Protein AF-V6TK36-F1 (afdb_monomer)

Structure (mmCIF, N/CA/C/O backbone):
data_AF-V6TK36-F1
#
_entry.id   AF-V6TK36-F1
#
loop_
_atom_site.group_PDB
_atom_site.id
_atom_site.type_symbol
_atom_site.label_atom_id
_atom_site.label_alt_id
_atom_site.label_comp_id
_atom_site.label_asym_id
_atom_site.label_entity_id
_atom_site.label_seq_id
_atom_site.pdbx_PDB_ins_code
_atom_site.Cartn_x
_atom_site.Cartn_y
_atom_site.Cartn_z
_atom_site.occupancy
_atom_site.B_iso_or_equiv
_atom_site.auth_seq_id
_atom_site.auth_comp_id
_atom_site.auth_asym_id
_atom_site.auth_atom_id
_atom_site.pdbx_PDB_model_num
ATOM 1 N N . VAL A 1 1 ? 42.306 11.638 -15.198 1.00 55.12 1 VAL A N 1
ATOM 2 C CA . VAL A 1 1 ? 41.486 11.024 -14.127 1.00 55.12 1 VAL A CA 1
ATOM 3 C C . VAL A 1 1 ? 41.183 9.602 -14.563 1.00 55.12 1 VAL A C 1
ATOM 5 O O . VAL A 1 1 ? 40.500 9.437 -15.563 1.00 55.12 1 VAL A O 1
ATOM 8 N N . GLY A 1 2 ? 41.806 8.601 -13.937 1.00 70.06 2 GLY A N 1
ATOM 9 C CA . GLY A 1 2 ? 41.634 7.201 -14.338 1.00 70.06 2 GLY A CA 1
ATOM 10 C C . GLY A 1 2 ? 40.220 6.721 -14.023 1.00 70.06 2 GLY A C 1
ATOM 11 O O . GLY A 1 2 ? 39.731 6.955 -12.919 1.00 70.06 2 GLY A O 1
ATOM 12 N N . ALA A 1 3 ? 39.555 6.087 -14.988 1.00 72.94 3 ALA A N 1
ATOM 13 C CA . ALA A 1 3 ? 38.292 5.408 -14.732 1.00 72.94 3 ALA A CA 1
ATOM 14 C C . ALA A 1 3 ? 38.560 4.271 -13.737 1.00 72.94 3 ALA A C 1
ATOM 16 O O . ALA A 1 3 ? 39.302 3.340 -14.049 1.00 72.94 3 ALA A O 1
ATOM 17 N N . MET A 1 4 ? 38.014 4.364 -12.522 1.00 83.44 4 MET A N 1
ATOM 18 C CA . MET A 1 4 ? 38.070 3.241 -11.590 1.00 83.44 4 MET A CA 1
ATOM 19 C C . MET A 1 4 ? 37.292 2.074 -12.197 1.00 83.44 4 MET A C 1
ATOM 21 O O . MET A 1 4 ? 36.176 2.255 -12.681 1.00 83.44 4 MET A O 1
ATOM 25 N N . ALA A 1 5 ? 37.899 0.891 -12.211 1.00 93.56 5 ALA A N 1
ATOM 26 C CA . ALA A 1 5 ? 37.241 -0.318 -12.674 1.00 93.56 5 ALA A CA 1
ATOM 27 C C . ALA A 1 5 ? 36.293 -0.840 -11.585 1.00 93.56 5 ALA A C 1
ATOM 29 O O . ALA A 1 5 ? 36.669 -0.963 -10.417 1.00 93.56 5 ALA A O 1
ATOM 30 N N . PHE A 1 6 ? 35.064 -1.178 -11.972 1.00 95.88 6 PHE A N 1
ATOM 31 C CA . PHE A 1 6 ? 34.107 -1.806 -11.067 1.00 95.88 6 PHE A CA 1
ATOM 32 C C . PHE A 1 6 ? 34.573 -3.215 -10.684 1.00 95.88 6 PHE A C 1
ATOM 34 O O . PHE A 1 6 ? 34.845 -4.033 -11.563 1.00 95.88 6 PHE A O 1
ATOM 41 N N . SER A 1 7 ? 34.590 -3.520 -9.387 1.00 96.38 7 SER A N 1
ATOM 42 C CA . SER A 1 7 ? 34.879 -4.855 -8.845 1.00 96.38 7 SER A CA 1
ATOM 43 C C . SER A 1 7 ? 33.668 -5.360 -8.045 1.00 96.38 7 SER A C 1
ATOM 45 O O . SER A 1 7 ? 33.281 -4.690 -7.085 1.00 96.38 7 SER A O 1
ATOM 47 N N . PRO A 1 8 ? 33.032 -6.486 -8.435 1.00 96.75 8 PRO A N 1
ATOM 48 C CA . PRO A 1 8 ? 31.919 -7.083 -7.693 1.00 96.75 8 PRO A CA 1
ATOM 49 C C . PRO A 1 8 ? 32.393 -7.766 -6.398 1.00 96.75 8 PRO A C 1
ATOM 51 O O . PRO A 1 8 ? 33.587 -7.980 -6.198 1.00 96.75 8 PRO A O 1
ATOM 54 N N . GLY A 1 9 ? 31.445 -8.137 -5.535 1.00 95.25 9 GLY A N 1
ATOM 55 C CA . GLY A 1 9 ? 31.689 -8.970 -4.347 1.00 95.25 9 GLY A CA 1
ATOM 56 C C . GLY A 1 9 ? 32.271 -8.251 -3.125 1.00 95.25 9 GLY A C 1
ATOM 57 O O . GLY A 1 9 ? 32.644 -8.910 -2.158 1.00 95.25 9 GLY A O 1
ATOM 58 N N . LYS A 1 10 ? 32.357 -6.916 -3.138 1.00 96.44 10 LYS A N 1
ATOM 59 C CA . LYS A 1 10 ? 32.728 -6.144 -1.943 1.00 96.44 10 LYS A CA 1
ATOM 60 C C . LYS A 1 10 ? 31.546 -6.026 -0.980 1.00 96.44 10 LYS A C 1
ATOM 62 O O . LYS A 1 10 ? 30.389 -6.148 -1.383 1.00 96.44 10 LYS A O 1
ATOM 67 N N . THR A 1 11 ? 31.837 -5.744 0.287 1.00 97.38 11 THR A N 1
ATOM 68 C CA . THR A 1 11 ? 30.800 -5.413 1.271 1.00 97.38 11 THR A CA 1
ATOM 69 C C . THR A 1 11 ? 30.143 -4.073 0.935 1.00 97.38 11 THR A C 1
ATOM 71 O O . THR A 1 11 ? 30.712 -3.240 0.222 1.00 97.38 11 THR A O 1
ATOM 74 N N . VAL A 1 12 ? 28.938 -3.850 1.470 1.00 96.56 12 VAL A N 1
ATOM 75 C CA . VAL A 1 12 ? 28.205 -2.585 1.296 1.00 96.56 12 VAL A CA 1
ATOM 76 C C . VAL A 1 12 ? 29.061 -1.398 1.753 1.00 96.56 12 VAL A C 1
ATOM 78 O O . VAL A 1 12 ? 29.195 -0.431 1.006 1.00 96.56 12 VAL A O 1
ATOM 81 N N . ASP A 1 13 ? 29.717 -1.501 2.913 1.00 97.56 13 ASP A N 1
ATOM 82 C CA . ASP A 1 13 ? 30.551 -0.430 3.473 1.00 97.56 13 ASP A CA 1
ATOM 83 C C . ASP A 1 13 ? 31.713 -0.033 2.553 1.00 97.56 13 ASP A C 1
ATOM 85 O O . ASP A 1 13 ? 31.995 1.155 2.391 1.00 97.56 13 ASP A O 1
ATOM 89 N N . CYS A 1 14 ? 32.351 -1.003 1.884 1.00 96.81 14 CYS A N 1
ATOM 90 C CA . CYS A 1 14 ? 33.409 -0.721 0.912 1.00 96.81 14 CYS A CA 1
ATOM 91 C C . CYS A 1 14 ? 32.891 0.099 -0.277 1.00 96.81 14 CYS A C 1
ATOM 93 O O . CYS A 1 14 ? 33.547 1.048 -0.700 1.00 96.81 14 CYS A O 1
ATOM 95 N N . TYR A 1 15 ? 31.705 -0.224 -0.802 1.00 97.50 15 TYR A N 1
ATOM 96 C CA . TYR A 1 15 ? 31.105 0.567 -1.877 1.00 97.50 15 TYR A CA 1
ATOM 97 C C . TYR A 1 15 ? 30.731 1.974 -1.403 1.00 97.50 15 TYR A C 1
ATOM 99 O O . TYR A 1 15 ? 30.970 2.947 -2.120 1.00 97.50 15 TYR A O 1
ATOM 107 N N . LEU A 1 16 ? 30.180 2.114 -0.195 1.00 97.06 16 LEU A N 1
ATOM 108 C CA . LEU A 1 16 ? 29.847 3.428 0.362 1.00 97.06 16 LEU A CA 1
ATOM 109 C C . LEU A 1 16 ? 31.098 4.301 0.543 1.00 97.06 16 LEU A C 1
ATOM 111 O O . LEU A 1 16 ? 31.070 5.480 0.190 1.00 97.06 16 LEU A O 1
ATOM 115 N N . ALA A 1 17 ? 32.213 3.719 0.997 1.00 97.12 17 ALA A N 1
ATOM 116 C CA . ALA A 1 17 ? 33.505 4.404 1.089 1.00 97.12 17 ALA A CA 1
ATOM 117 C C . ALA A 1 17 ? 34.049 4.841 -0.287 1.00 97.12 17 ALA A C 1
ATOM 119 O O . ALA A 1 17 ? 34.682 5.889 -0.401 1.00 97.12 17 ALA A O 1
ATOM 120 N N . GLU A 1 18 ? 33.749 4.087 -1.348 1.00 96.00 18 GLU A N 1
ATOM 121 C CA . GLU A 1 18 ? 34.058 4.435 -2.745 1.00 96.00 18 GLU A CA 1
ATOM 122 C C . GLU A 1 18 ? 33.075 5.454 -3.356 1.00 96.00 18 GLU A C 1
ATOM 124 O O . GLU A 1 18 ? 33.167 5.781 -4.539 1.00 96.00 18 GLU A O 1
ATOM 129 N N . GLY A 1 19 ? 32.136 5.983 -2.564 1.00 96.75 19 GLY A N 1
ATOM 130 C CA . GLY A 1 19 ? 31.197 7.026 -2.977 1.00 96.75 19 GLY A CA 1
ATOM 131 C C . GLY A 1 19 ? 29.904 6.510 -3.610 1.00 96.75 19 GLY A C 1
ATOM 132 O O . GLY A 1 19 ? 29.151 7.302 -4.191 1.00 96.75 19 GLY A O 1
ATOM 133 N 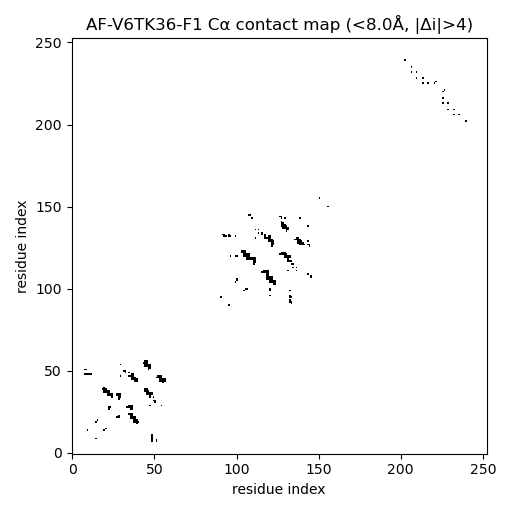N . TRP A 1 20 ? 29.627 5.205 -3.528 1.00 97.81 20 TRP A N 1
ATOM 134 C CA . TRP A 1 20 ? 28.329 4.654 -3.922 1.00 97.81 20 TRP A CA 1
ATOM 135 C C . TRP A 1 20 ? 27.243 5.112 -2.947 1.00 97.81 20 TRP A C 1
ATOM 137 O O . TRP A 1 20 ? 27.506 5.454 -1.796 1.00 97.81 20 TRP A O 1
ATOM 147 N N . ARG A 1 21 ? 25.995 5.132 -3.412 1.00 97.88 21 ARG A N 1
ATOM 148 C CA . ARG A 1 21 ? 24.827 5.503 -2.609 1.00 97.88 21 ARG A CA 1
ATOM 149 C C . ARG A 1 21 ? 23.792 4.392 -2.641 1.00 97.88 21 ARG A C 1
ATOM 151 O O . ARG A 1 21 ? 23.562 3.795 -3.691 1.00 97.88 21 ARG A O 1
ATOM 158 N N . VAL A 1 22 ? 23.135 4.162 -1.508 1.00 97.81 22 VAL A N 1
ATOM 159 C CA . VAL A 1 22 ? 21.987 3.254 -1.422 1.00 97.81 22 VAL A CA 1
ATOM 160 C C . VAL A 1 22 ? 20.772 3.917 -2.072 1.00 97.81 22 VAL A C 1
ATOM 162 O O . VAL A 1 22 ? 20.423 5.053 -1.745 1.00 97.81 22 VAL A O 1
ATOM 165 N N . LEU A 1 23 ? 20.125 3.218 -3.001 1.00 95.81 23 LEU A N 1
ATOM 166 C CA . LEU A 1 23 ? 18.829 3.609 -3.542 1.00 95.81 23 LEU A CA 1
ATOM 167 C C . LEU A 1 23 ? 17.728 3.223 -2.548 1.00 95.81 23 LEU A C 1
ATOM 169 O O . LEU A 1 23 ? 17.672 2.067 -2.126 1.00 95.81 23 LEU A O 1
ATOM 173 N N . PRO A 1 24 ? 16.822 4.151 -2.195 1.00 91.56 24 PRO A N 1
ATOM 174 C CA . PRO A 1 24 ? 15.665 3.817 -1.379 1.00 91.56 24 PRO A CA 1
ATOM 175 C C . PRO A 1 24 ? 14.834 2.703 -2.041 1.00 91.56 24 PRO A C 1
ATOM 177 O O . PRO A 1 24 ? 14.603 2.788 -3.254 1.00 91.56 24 PRO A O 1
ATOM 180 N N . PRO A 1 25 ? 14.301 1.730 -1.275 1.00 89.88 25 PRO A N 1
ATOM 181 C CA . PRO A 1 25 ? 13.440 0.668 -1.810 1.00 89.88 25 PRO A CA 1
ATOM 182 C C . PRO A 1 25 ? 12.218 1.187 -2.580 1.00 89.88 25 PRO A C 1
ATOM 184 O O . PRO A 1 25 ? 11.719 0.534 -3.489 1.00 89.88 25 PRO A O 1
ATOM 187 N N . THR A 1 26 ? 11.758 2.400 -2.261 1.00 88.44 26 THR A N 1
ATOM 188 C CA . THR A 1 26 ? 10.666 3.079 -2.971 1.00 88.44 26 THR A CA 1
ATOM 189 C C . THR A 1 26 ? 11.009 3.455 -4.413 1.00 88.44 26 THR A C 1
ATOM 191 O O . THR A 1 26 ? 10.099 3.652 -5.214 1.00 88.44 26 THR A O 1
ATOM 194 N N . ARG A 1 27 ? 12.299 3.581 -4.757 1.00 88.94 27 ARG A N 1
ATOM 195 C CA . ARG A 1 27 ? 12.755 3.896 -6.119 1.00 88.94 27 ARG A CA 1
ATOM 196 C C . ARG A 1 27 ? 13.080 2.636 -6.908 1.00 88.94 27 ARG A C 1
ATOM 198 O O . ARG A 1 27 ? 12.700 2.548 -8.071 1.00 88.94 27 ARG A O 1
ATOM 205 N N . ALA A 1 28 ? 13.808 1.701 -6.301 1.00 93.12 28 ALA A N 1
ATOM 206 C CA . ALA A 1 28 ? 14.181 0.443 -6.933 1.00 93.12 28 ALA A CA 1
ATOM 207 C C . ALA A 1 28 ? 14.617 -0.595 -5.889 1.00 93.12 28 ALA A C 1
ATOM 209 O O . ALA A 1 28 ? 15.266 -0.257 -4.899 1.00 93.12 28 ALA A O 1
ATOM 210 N N . VAL A 1 29 ? 14.322 -1.864 -6.168 1.00 96.38 29 VAL A N 1
ATOM 211 C CA . VAL A 1 29 ? 14.788 -3.031 -5.407 1.00 96.38 29 VAL A CA 1
ATOM 212 C C . VAL A 1 29 ? 15.301 -4.103 -6.360 1.00 96.38 29 VAL A C 1
ATOM 214 O O . VAL A 1 29 ? 14.923 -4.139 -7.536 1.00 96.38 29 VAL A O 1
ATOM 217 N N . CYS A 1 30 ? 16.166 -4.983 -5.863 1.00 96.31 30 CYS A N 1
ATOM 218 C CA . CYS A 1 30 ? 16.594 -6.161 -6.603 1.00 96.31 30 CYS A CA 1
ATOM 219 C C . CYS A 1 30 ? 15.388 -7.058 -6.910 1.00 96.31 30 CYS A C 1
ATOM 221 O O . CYS A 1 30 ? 14.642 -7.424 -6.005 1.00 96.31 30 CYS A O 1
ATOM 223 N N . LYS A 1 31 ? 15.208 -7.450 -8.176 1.00 94.62 31 LYS A N 1
ATOM 224 C CA . LYS A 1 31 ? 14.101 -8.334 -8.583 1.00 94.62 31 LYS A CA 1
ATOM 225 C C . LYS A 1 31 ? 14.228 -9.749 -8.014 1.00 94.62 31 LYS A C 1
ATOM 227 O O . LYS A 1 31 ? 13.223 -10.440 -7.904 1.00 94.62 31 LYS A O 1
ATOM 232 N N . THR A 1 32 ? 15.447 -10.158 -7.671 1.00 95.81 32 THR A N 1
ATOM 233 C CA . THR A 1 32 ? 15.763 -11.513 -7.215 1.00 95.81 32 THR A CA 1
ATOM 234 C C . THR A 1 32 ? 15.590 -11.655 -5.703 1.00 95.81 32 THR A C 1
ATOM 236 O O . THR A 1 32 ? 14.906 -12.570 -5.259 1.00 95.81 32 THR A O 1
ATOM 239 N N . CYS A 1 33 ? 16.168 -10.748 -4.904 1.00 96.00 33 CYS A N 1
ATOM 240 C CA . CYS A 1 33 ? 16.139 -10.839 -3.436 1.00 96.00 33 CYS A CA 1
ATOM 241 C C . CYS A 1 33 ? 15.310 -9.755 -2.728 1.00 96.00 33 CYS A C 1
ATOM 243 O O . CYS A 1 33 ? 15.111 -9.839 -1.522 1.00 96.00 33 CYS A O 1
ATOM 245 N N . GLY A 1 34 ? 14.844 -8.719 -3.433 1.00 94.44 34 GLY A N 1
ATOM 246 C CA . GLY A 1 34 ? 14.109 -7.599 -2.831 1.00 94.44 34 GLY A CA 1
ATOM 247 C C . GLY A 1 34 ? 14.969 -6.575 -2.074 1.00 94.44 34 GLY A C 1
ATOM 248 O O . GLY A 1 34 ? 14.434 -5.560 -1.631 1.00 94.44 34 GLY A O 1
ATOM 249 N N . THR A 1 35 ? 16.284 -6.781 -1.948 1.00 96.12 35 THR A N 1
ATOM 250 C CA . THR A 1 35 ? 17.177 -5.841 -1.250 1.00 96.12 35 THR A CA 1
ATOM 251 C C . THR A 1 35 ? 17.352 -4.527 -2.018 1.00 96.12 35 THR A C 1
ATOM 253 O O . THR A 1 35 ? 17.238 -4.469 -3.249 1.00 96.12 35 THR A O 1
ATOM 256 N N . ALA 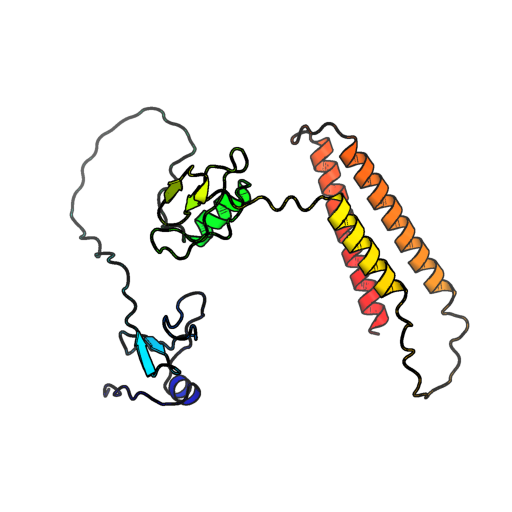A 1 36 ? 17.659 -3.456 -1.283 1.00 95.88 36 ALA A N 1
ATOM 257 C CA . ALA A 1 36 ? 18.037 -2.163 -1.837 1.00 95.88 36 ALA A CA 1
ATOM 258 C C . ALA A 1 36 ? 19.253 -2.273 -2.777 1.00 95.88 36 ALA A C 1
ATOM 260 O O . ALA A 1 36 ? 20.188 -3.040 -2.544 1.00 95.88 36 ALA A O 1
ATOM 261 N N . LEU A 1 37 ? 19.236 -1.477 -3.845 1.00 97.69 37 LEU A N 1
ATOM 262 C CA . LEU A 1 37 ? 20.311 -1.431 -4.836 1.00 97.69 37 LEU A CA 1
ATOM 263 C C . LEU A 1 37 ? 21.308 -0.315 -4.509 1.00 97.69 37 LEU A C 1
ATOM 265 O O . LEU A 1 37 ? 20.952 0.699 -3.912 1.00 97.69 37 LEU A O 1
ATOM 269 N N . LEU A 1 38 ? 22.554 -0.468 -4.946 1.00 97.94 38 LEU A N 1
ATOM 270 C CA . LEU A 1 38 ? 23.565 0.585 -4.904 1.00 97.94 38 LEU A CA 1
ATOM 271 C C . LEU A 1 38 ? 23.667 1.282 -6.264 1.00 97.94 38 LEU A C 1
ATOM 273 O O . LEU A 1 38 ? 23.596 0.637 -7.309 1.00 97.94 38 LEU A O 1
ATOM 277 N N . TRP A 1 39 ? 23.872 2.595 -6.259 1.00 97.25 39 TRP A N 1
ATOM 278 C CA . TRP A 1 39 ? 24.104 3.403 -7.456 1.00 97.25 39 TRP A CA 1
ATOM 279 C C . TRP A 1 39 ? 25.333 4.291 -7.290 1.00 97.25 39 TRP A C 1
ATOM 281 O O . TRP A 1 39 ? 25.628 4.775 -6.197 1.00 97.25 39 TRP A O 1
ATOM 291 N N . HIS A 1 40 ? 26.030 4.546 -8.394 1.00 97.19 40 HIS A N 1
ATOM 292 C CA . HIS A 1 40 ? 27.173 5.442 -8.423 1.00 97.19 40 HIS A CA 1
ATOM 293 C C . HIS A 1 40 ? 27.219 6.221 -9.736 1.00 97.19 40 HIS A C 1
ATOM 295 O O . HIS A 1 40 ? 27.034 5.662 -10.812 1.00 97.19 40 HIS A O 1
ATOM 301 N N . LYS A 1 41 ? 27.523 7.519 -9.646 1.00 95.38 41 LYS A N 1
ATOM 302 C CA . LYS A 1 41 ? 27.475 8.472 -10.771 1.00 95.38 41 LYS A CA 1
ATOM 303 C C . LYS A 1 41 ? 28.362 8.109 -11.966 1.00 95.38 41 LYS A C 1
ATOM 305 O O . LYS A 1 41 ? 28.071 8.518 -13.081 1.00 95.38 41 LYS A O 1
ATOM 310 N N . SER A 1 42 ? 29.449 7.375 -11.735 1.00 94.94 42 SER A N 1
ATOM 311 C CA . SER A 1 42 ? 30.385 6.978 -12.797 1.00 94.94 42 SER A CA 1
ATOM 312 C C . SER A 1 42 ? 29.972 5.706 -13.540 1.00 94.94 42 SER A C 1
ATOM 314 O O . SER A 1 42 ? 30.679 5.310 -14.463 1.00 94.94 42 SER A O 1
ATOM 316 N N . TYR A 1 43 ? 28.880 5.045 -13.139 1.00 94.88 43 TYR A N 1
ATOM 317 C CA . TYR A 1 43 ? 28.432 3.795 -13.748 1.00 94.88 43 TYR A CA 1
ATOM 318 C C . TYR A 1 43 ? 26.984 3.911 -14.244 1.00 94.88 43 TYR A C 1
ATOM 320 O O . TYR A 1 43 ? 26.130 4.423 -13.522 1.00 94.88 43 TYR A O 1
ATOM 328 N N . PRO A 1 44 ? 26.670 3.396 -15.446 1.00 94.44 44 PRO A N 1
ATOM 329 C CA . PRO A 1 44 ? 25.324 3.448 -16.023 1.00 94.44 44 PRO A CA 1
ATOM 330 C C . PRO A 1 44 ? 24.407 2.327 -15.499 1.00 94.44 44 PRO A C 1
ATOM 332 O O . PRO A 1 44 ? 23.440 1.948 -16.153 1.00 94.44 44 PRO A O 1
ATOM 335 N N . PHE A 1 45 ? 24.731 1.732 -14.351 1.00 96.06 45 PHE A N 1
ATOM 336 C CA . PHE A 1 45 ? 23.987 0.619 -13.773 1.00 96.06 45 PHE A CA 1
ATOM 337 C C . PHE A 1 45 ? 23.863 0.773 -12.261 1.00 96.06 45 PHE A C 1
ATOM 339 O O . PHE A 1 45 ? 24.605 1.513 -11.613 1.00 96.06 45 PHE A O 1
ATOM 346 N N . THR A 1 46 ? 22.917 0.028 -11.707 1.00 97.06 46 THR A N 1
ATOM 347 C CA . THR A 1 46 ? 22.774 -0.186 -10.268 1.00 97.06 46 THR A CA 1
ATOM 348 C C . THR A 1 46 ? 23.241 -1.594 -9.918 1.00 97.06 46 THR A C 1
ATOM 350 O O . THR A 1 46 ? 23.317 -2.453 -10.794 1.00 97.06 46 THR A O 1
ATOM 353 N N . TYR A 1 47 ? 23.618 -1.846 -8.671 1.00 98.19 47 TYR A N 1
ATOM 354 C CA . TYR A 1 47 ? 24.222 -3.115 -8.270 1.00 98.19 47 TYR A CA 1
ATOM 355 C C . TYR A 1 47 ? 23.560 -3.671 -7.014 1.00 98.19 47 TYR A C 1
ATOM 357 O O . TYR A 1 47 ? 23.391 -2.952 -6.028 1.00 98.19 47 TYR A O 1
ATOM 365 N N . CYS A 1 48 ? 23.184 -4.948 -7.050 1.00 97.94 48 CYS A N 1
ATOM 366 C CA . CYS A 1 48 ? 22.724 -5.679 -5.878 1.00 97.94 48 CYS A CA 1
ATOM 367 C C . CYS A 1 48 ? 23.911 -6.397 -5.235 1.00 97.94 48 CYS A C 1
ATOM 369 O O . CYS A 1 48 ? 24.547 -7.230 -5.881 1.00 97.94 48 CYS A O 1
ATOM 371 N N . VAL A 1 49 ? 24.194 -6.094 -3.966 1.00 97.25 49 VAL A N 1
ATOM 372 C CA . VAL A 1 49 ? 25.315 -6.715 -3.245 1.00 97.25 49 VAL A CA 1
ATOM 373 C C . VAL A 1 49 ? 25.038 -8.190 -2.949 1.00 97.25 49 VAL A C 1
ATOM 375 O O . VAL A 1 49 ? 25.918 -9.010 -3.188 1.00 97.25 49 VAL A O 1
ATOM 378 N N . ASP A 1 50 ? 23.813 -8.538 -2.542 1.00 96.19 50 ASP A N 1
ATOM 379 C CA . ASP A 1 50 ? 23.456 -9.916 -2.164 1.00 96.19 50 ASP A CA 1
ATOM 380 C C . ASP A 1 50 ? 23.442 -10.878 -3.358 1.00 96.19 50 ASP A C 1
ATOM 382 O O . ASP A 1 50 ? 23.917 -12.006 -3.262 1.00 96.19 50 ASP A O 1
ATOM 386 N N . CYS A 1 51 ? 22.915 -10.436 -4.504 1.00 97.00 51 CYS A N 1
ATOM 387 C CA . CYS A 1 51 ? 22.861 -11.251 -5.723 1.00 97.00 51 CYS A CA 1
ATOM 388 C C . CYS A 1 51 ? 24.116 -11.124 -6.594 1.00 97.00 51 CYS A C 1
ATOM 390 O O . CYS A 1 51 ? 24.224 -11.804 -7.610 1.00 97.00 51 CYS A O 1
ATOM 392 N N . ALA A 1 52 ? 25.034 -10.223 -6.235 1.00 96.94 52 ALA A N 1
ATOM 393 C CA . ALA A 1 52 ? 26.185 -9.836 -7.045 1.00 96.94 52 ALA A CA 1
ATOM 394 C C . ALA A 1 52 ? 25.836 -9.475 -8.507 1.00 96.94 52 ALA A C 1
ATOM 396 O O . ALA A 1 52 ? 26.623 -9.697 -9.431 1.00 96.94 52 ALA A O 1
ATOM 397 N N . GLU A 1 53 ? 24.653 -8.894 -8.724 1.00 97.06 53 GLU A N 1
ATOM 398 C CA . GLU A 1 53 ? 24.082 -8.677 -10.053 1.00 97.06 53 GLU A CA 1
ATOM 399 C C . GLU A 1 53 ? 24.030 -7.186 -10.413 1.00 97.06 53 GLU A C 1
ATOM 401 O O . GLU A 1 53 ? 23.640 -6.332 -9.609 1.00 97.06 53 GLU A O 1
ATOM 406 N N . LYS A 1 54 ? 24.421 -6.867 -11.654 1.00 97.12 54 LYS A N 1
ATOM 407 C CA . LYS A 1 54 ? 24.278 -5.526 -12.231 1.00 97.12 54 LYS A CA 1
ATOM 408 C C . LYS A 1 54 ? 22.880 -5.383 -12.818 1.00 97.12 54 LYS A C 1
ATOM 410 O O . LYS A 1 54 ? 22.514 -6.098 -13.744 1.00 97.12 54 LYS A O 1
ATOM 415 N N . VAL A 1 55 ? 22.134 -4.411 -12.321 1.00 95.38 55 VAL A N 1
ATOM 416 C CA . VAL A 1 55 ? 20.783 -4.092 -12.766 1.00 95.38 55 VAL A CA 1
ATOM 417 C C . VAL A 1 55 ? 20.832 -2.800 -13.574 1.00 95.38 55 VAL A C 1
ATOM 419 O O . VAL A 1 55 ? 21.048 -1.709 -13.034 1.00 95.38 55 VAL A O 1
ATOM 422 N N . THR A 1 56 ? 20.626 -2.913 -14.882 1.00 93.56 56 THR A N 1
ATOM 423 C CA . THR A 1 56 ? 20.435 -1.749 -15.751 1.00 93.56 56 THR A CA 1
ATOM 424 C C . THR A 1 56 ? 18.998 -1.270 -15.587 1.00 93.56 56 THR A C 1
ATOM 426 O O . THR A 1 56 ? 18.053 -1.977 -15.945 1.00 93.56 56 THR A O 1
ATOM 429 N N . LEU A 1 57 ? 18.819 -0.075 -15.021 1.00 82.56 57 LEU A N 1
ATOM 430 C CA . LEU A 1 57 ? 17.521 0.590 -15.033 1.00 82.56 57 LEU A CA 1
ATOM 431 C C . LEU A 1 57 ? 17.198 0.899 -16.495 1.00 82.56 57 LEU A C 1
ATOM 433 O O . LEU A 1 57 ? 17.862 1.724 -17.117 1.00 82.56 57 LEU A O 1
ATOM 437 N N . CYS A 1 58 ? 16.211 0.206 -17.061 1.00 70.88 58 CYS A N 1
ATOM 438 C CA . CYS A 1 58 ? 15.618 0.627 -18.322 1.00 70.88 58 CYS A CA 1
ATOM 439 C C . CYS A 1 58 ? 14.866 1.926 -18.033 1.00 70.88 58 CYS A C 1
ATOM 441 O O . CYS A 1 58 ? 13.706 1.894 -17.623 1.00 70.88 58 CYS A O 1
ATOM 443 N N . GLU A 1 59 ? 15.552 3.060 -18.159 1.00 62.09 59 GLU A N 1
ATOM 444 C CA . GLU A 1 59 ? 14.890 4.354 -18.215 1.00 62.09 59 GLU A CA 1
ATOM 445 C C . GLU A 1 59 ? 13.940 4.297 -19.409 1.00 62.09 59 GLU A C 1
ATOM 447 O O . GLU A 1 59 ? 14.363 4.157 -20.557 1.00 62.09 59 GLU A O 1
ATOM 452 N N . GLY A 1 60 ? 12.641 4.264 -19.107 1.00 51.78 60 GLY A N 1
ATOM 453 C CA . GLY A 1 60 ? 11.591 4.182 -20.106 1.00 51.78 60 GLY A CA 1
ATOM 454 C C . GLY A 1 60 ? 11.810 5.259 -21.158 1.00 51.78 60 GLY A C 1
ATOM 455 O O . GLY A 1 60 ? 11.899 6.441 -20.833 1.00 51.78 60 GLY A O 1
ATOM 456 N N . THR A 1 61 ? 11.925 4.801 -22.398 1.00 39.91 61 THR A N 1
ATOM 457 C CA . THR A 1 61 ? 12.051 5.524 -23.660 1.00 39.91 61 THR A CA 1
ATOM 458 C C . THR A 1 61 ? 11.304 6.859 -23.630 1.00 39.91 61 THR A C 1
ATOM 460 O O . THR A 1 61 ? 10.140 6.949 -24.004 1.00 39.91 61 THR A O 1
ATOM 463 N N . THR A 1 62 ? 11.975 7.914 -23.178 1.00 40.25 62 THR A N 1
ATOM 464 C CA . THR A 1 62 ? 11.537 9.291 -23.390 1.00 40.25 62 THR A CA 1
ATOM 465 C C . THR A 1 62 ? 12.579 9.883 -24.315 1.00 40.25 62 THR A C 1
ATOM 467 O O . THR A 1 62 ? 13.636 10.338 -23.884 1.00 40.25 62 THR A O 1
ATOM 470 N N . SER A 1 63 ? 12.335 9.744 -25.616 1.00 33.44 63 SER A N 1
ATOM 471 C CA . SER A 1 63 ? 13.124 10.413 -26.645 1.00 33.44 63 SER A CA 1
ATOM 472 C C . SER A 1 63 ? 13.196 11.914 -26.333 1.00 33.44 63 SER A C 1
ATOM 474 O O . SER A 1 63 ? 12.163 12.491 -25.975 1.00 33.44 63 SER A O 1
ATOM 476 N N . PRO A 1 64 ? 14.369 12.558 -26.459 1.00 39.53 64 PRO A N 1
ATOM 477 C CA . PRO A 1 64 ? 14.470 14.002 -26.299 1.00 39.53 64 PRO A CA 1
ATOM 478 C C . PRO A 1 64 ? 13.571 14.698 -27.337 1.00 39.53 64 PRO A C 1
ATOM 480 O O . PRO A 1 64 ? 13.487 14.218 -28.473 1.00 39.53 64 PRO A O 1
ATOM 483 N N . PRO A 1 65 ? 12.875 15.789 -26.971 1.00 40.06 65 PRO A N 1
ATOM 484 C CA . PRO A 1 65 ? 12.079 16.544 -27.923 1.00 40.06 65 PRO A CA 1
ATOM 485 C C . PRO A 1 65 ? 13.021 17.142 -28.968 1.00 40.06 65 PRO A C 1
ATOM 487 O O . PRO A 1 65 ? 13.989 17.826 -28.642 1.00 40.06 65 PRO A O 1
ATOM 490 N N . VAL A 1 66 ? 12.757 16.816 -30.228 1.00 44.75 66 VAL A N 1
ATOM 491 C CA . VAL A 1 66 ? 13.366 17.478 -31.375 1.00 44.75 66 VAL A CA 1
ATOM 492 C C . VAL A 1 66 ? 12.711 18.854 -31.454 1.00 44.75 66 VAL A C 1
ATOM 494 O O . VAL A 1 66 ? 11.509 18.941 -31.702 1.00 44.75 66 VAL A O 1
ATOM 497 N N . ASP A 1 67 ? 13.478 19.907 -31.181 1.00 39.97 67 ASP A N 1
ATOM 498 C CA . ASP A 1 67 ? 13.056 21.288 -31.404 1.00 39.97 67 ASP A CA 1
ATOM 499 C C . ASP A 1 67 ? 12.918 21.515 -32.919 1.00 39.97 67 ASP A C 1
ATOM 501 O O . ASP A 1 67 ? 13.906 21.763 -33.612 1.00 39.97 67 ASP A O 1
ATOM 505 N N . ASP A 1 68 ? 11.692 21.388 -33.435 1.00 37.72 68 ASP A N 1
ATOM 506 C CA . ASP A 1 68 ? 11.318 21.796 -34.790 1.00 37.72 68 ASP A CA 1
ATOM 507 C C . ASP A 1 68 ? 10.396 23.027 -34.751 1.00 37.72 68 ASP A C 1
ATOM 509 O O . ASP A 1 68 ? 9.644 23.272 -33.807 1.00 37.72 68 ASP A O 1
ATOM 513 N N . ALA A 1 69 ? 10.563 23.845 -35.778 1.00 48.25 69 ALA A N 1
ATOM 514 C CA . ALA A 1 69 ? 10.377 25.281 -35.841 1.00 48.25 69 ALA A CA 1
ATOM 515 C C . ALA A 1 69 ? 8.925 25.794 -35.867 1.00 48.25 69 ALA A C 1
ATOM 517 O O . ALA A 1 69 ? 7.984 25.111 -36.253 1.00 48.25 69 ALA A O 1
ATOM 518 N N . GLY A 1 70 ? 8.807 27.114 -35.679 1.00 39.28 70 GLY A N 1
ATOM 519 C CA . GLY A 1 70 ? 8.043 27.917 -36.638 1.00 39.28 70 GLY A CA 1
ATOM 520 C C . GLY A 1 70 ? 6.650 28.370 -36.205 1.00 39.28 70 GLY A C 1
ATOM 521 O O . GLY A 1 70 ? 5.729 27.594 -35.991 1.00 39.28 70 GLY A O 1
ATOM 522 N N . ALA A 1 71 ? 6.496 29.690 -36.154 1.00 46.12 71 ALA A N 1
ATOM 523 C CA . ALA A 1 71 ? 5.243 30.413 -36.002 1.00 46.12 71 ALA A CA 1
ATOM 524 C C . ALA A 1 71 ? 4.185 30.040 -37.062 1.00 46.12 71 ALA A C 1
ATOM 526 O O . ALA A 1 71 ? 4.528 29.864 -38.229 1.00 46.12 71 ALA A O 1
ATOM 527 N N . THR A 1 72 ? 2.892 30.087 -36.711 1.00 40.41 72 THR A N 1
ATOM 528 C CA . THR A 1 72 ? 1.904 31.065 -37.238 1.00 40.41 72 THR A CA 1
ATOM 529 C C . THR A 1 72 ? 0.482 30.744 -36.747 1.00 40.41 72 THR A C 1
ATOM 531 O O . THR A 1 72 ? 0.063 29.600 -36.630 1.00 40.41 72 THR A O 1
ATOM 534 N N . GLN A 1 73 ? -0.227 31.823 -36.423 1.00 51.50 73 GLN A N 1
ATOM 535 C CA . GLN A 1 73 ? -1.532 31.972 -35.777 1.00 51.50 73 GLN A CA 1
ATOM 536 C C . GLN A 1 73 ? -2.732 31.439 -36.584 1.00 51.50 73 GLN A C 1
ATOM 538 O O . GLN A 1 73 ? -2.731 31.533 -37.809 1.00 51.50 73 GLN A O 1
ATOM 543 N N . ARG A 1 74 ? -3.811 31.059 -35.875 1.00 39.94 74 ARG A N 1
ATOM 544 C CA . ARG A 1 74 ? -5.204 31.577 -36.002 1.00 39.94 74 ARG A CA 1
ATOM 545 C C . ARG A 1 74 ? -6.151 30.729 -35.124 1.00 39.94 74 ARG A C 1
ATOM 547 O O . ARG A 1 74 ? -6.137 29.516 -35.239 1.00 39.94 74 ARG A O 1
ATOM 554 N N . THR A 1 75 ? -6.812 31.252 -34.085 1.00 39.91 75 THR A N 1
ATOM 555 C CA . THR A 1 75 ? -8.023 32.111 -34.043 1.00 39.91 75 THR A CA 1
ATOM 556 C C . THR A 1 75 ? -9.286 31.307 -33.677 1.00 39.91 75 THR A C 1
ATOM 558 O O . THR A 1 75 ? -9.739 30.490 -34.464 1.00 39.91 75 THR A O 1
ATOM 561 N N . SER A 1 76 ? -9.855 31.662 -32.513 1.00 44.47 76 SER A N 1
ATOM 562 C CA . SER A 1 76 ? -11.289 31.671 -32.130 1.00 44.47 76 SER A CA 1
ATOM 563 C C . SER A 1 76 ? -12.023 30.334 -31.919 1.00 44.47 76 SER A C 1
ATOM 565 O O . SER A 1 76 ? -12.221 29.567 -32.846 1.00 44.47 76 SER A O 1
ATOM 567 N N . LEU A 1 77 ? -12.362 29.990 -30.667 1.00 48.22 77 LEU A N 1
ATOM 568 C CA . LEU A 1 77 ? -13.593 30.332 -29.907 1.00 48.22 77 LEU A CA 1
ATOM 569 C C . LEU A 1 77 ? -14.675 29.246 -30.048 1.00 48.22 77 LEU A C 1
ATOM 571 O O . LEU A 1 77 ? -15.338 29.183 -31.075 1.00 48.22 77 LEU A O 1
ATOM 575 N N . LEU A 1 78 ? -14.898 28.471 -28.979 1.00 40.03 78 LEU A N 1
ATOM 576 C CA . LEU A 1 78 ? -16.162 28.399 -28.224 1.00 40.03 78 LEU A CA 1
ATOM 577 C C . LEU A 1 78 ? -16.152 27.197 -27.258 1.00 40.03 78 LEU A C 1
ATOM 579 O O . LEU A 1 78 ? -16.028 26.056 -27.674 1.00 40.03 78 LEU A O 1
ATOM 583 N N . HIS A 1 79 ? -16.331 27.513 -25.974 1.00 48.91 79 HIS A N 1
ATOM 584 C CA . HIS A 1 79 ? -17.196 26.797 -25.031 1.00 48.91 79 HIS A CA 1
ATOM 585 C C . HIS A 1 79 ? -16.979 25.280 -24.830 1.00 48.91 79 HIS A C 1
ATOM 587 O O . HIS A 1 79 ? -17.662 24.475 -25.447 1.00 48.91 79 HIS A O 1
ATOM 593 N N . GLU A 1 80 ? -16.154 24.895 -23.847 1.00 38.22 80 GLU A N 1
ATOM 594 C CA . GLU A 1 80 ? -16.303 23.612 -23.141 1.00 38.22 80 GLU A CA 1
ATOM 595 C C . GLU A 1 80 ? -15.697 23.688 -21.726 1.00 38.22 80 GLU A C 1
ATOM 597 O O . GLU A 1 80 ? -14.652 24.296 -21.504 1.00 38.22 80 GLU A O 1
ATOM 602 N N . SER A 1 81 ? -16.437 23.118 -20.778 1.00 35.94 81 SER A N 1
ATOM 603 C CA . SER A 1 81 ? -16.302 23.094 -19.315 1.00 35.94 81 SER A CA 1
ATOM 604 C C . SER A 1 81 ? -14.905 23.262 -18.685 1.00 35.94 81 SER A C 1
ATOM 606 O O . SER A 1 81 ? -13.971 22.506 -18.963 1.00 35.94 81 SER A O 1
ATOM 608 N N . CYS A 1 82 ? -14.832 24.155 -17.690 1.00 45.78 82 CYS A N 1
ATOM 609 C CA . CYS A 1 82 ? -13.814 24.164 -16.634 1.00 45.78 82 CYS A CA 1
ATOM 610 C C . CYS A 1 82 ? -13.983 22.945 -15.713 1.00 45.78 82 CYS A C 1
ATOM 612 O O . CYS A 1 82 ? -14.666 23.046 -14.706 1.00 45.78 82 CYS A O 1
ATOM 614 N N . ASP A 1 83 ? -13.417 21.807 -16.102 1.00 44.84 83 ASP A N 1
ATOM 615 C CA . ASP A 1 83 ? -12.894 20.731 -15.240 1.00 44.84 83 ASP A CA 1
ATOM 616 C C . ASP A 1 83 ? -12.713 19.509 -16.138 1.00 44.84 83 ASP A C 1
ATOM 618 O O . ASP A 1 83 ? -13.714 18.905 -16.507 1.00 44.84 83 ASP A O 1
ATOM 622 N N . SER A 1 84 ? -11.476 19.185 -16.550 1.00 45.16 84 SER A N 1
ATOM 623 C CA . SER A 1 84 ? -11.049 17.840 -17.031 1.00 45.16 84 SER A CA 1
ATOM 624 C C . SER A 1 84 ? -9.706 17.810 -17.782 1.00 45.16 84 SER A C 1
ATOM 626 O O . SER A 1 84 ? -9.297 16.748 -18.244 1.00 45.16 84 SER A O 1
ATOM 628 N N . LYS A 1 85 ? -8.964 18.917 -17.913 1.00 42.91 85 LYS A N 1
ATOM 629 C CA . LYS A 1 85 ? -7.632 18.899 -18.555 1.00 42.91 85 LYS A CA 1
ATOM 630 C C . LYS A 1 85 ? -6.490 19.162 -17.575 1.00 42.91 85 LYS A C 1
ATOM 632 O O . LYS A 1 85 ? -5.575 19.918 -17.877 1.00 42.91 85 LYS A O 1
ATOM 637 N N . GLU A 1 86 ? -6.480 18.467 -16.438 1.00 42.81 86 GLU A N 1
ATOM 638 C CA . GLU A 1 86 ? -5.220 18.174 -15.740 1.00 42.81 86 GLU A CA 1
ATOM 639 C C . GLU A 1 86 ? -4.543 17.004 -16.470 1.00 42.81 86 GLU A C 1
ATOM 641 O O . GLU A 1 86 ? -4.538 15.845 -16.055 1.00 42.81 86 GLU A O 1
ATOM 646 N N . ALA A 1 87 ? -4.089 17.315 -17.683 1.00 44.41 87 ALA A N 1
ATOM 647 C CA . ALA A 1 87 ? -3.497 16.373 -18.604 1.00 44.41 87 ALA A CA 1
ATOM 648 C C . ALA A 1 87 ? -2.091 15.986 -18.125 1.00 44.41 87 ALA A C 1
ATOM 650 O O . ALA A 1 87 ? -1.141 16.760 -18.197 1.00 44.41 87 ALA A O 1
ATOM 651 N N . GLN A 1 88 ? -1.986 14.732 -17.692 1.00 46.94 88 GLN A N 1
ATOM 652 C CA . GLN A 1 88 ? -0.874 13.842 -18.025 1.00 46.94 88 GLN A CA 1
ATOM 653 C C . GLN A 1 88 ? 0.523 14.248 -17.533 1.00 46.94 88 GLN A C 1
ATOM 655 O O . GLN A 1 88 ? 1.523 13.983 -18.198 1.00 46.94 88 GLN A O 1
ATOM 660 N N . ARG A 1 89 ? 0.654 14.730 -16.293 1.00 45.56 89 ARG A N 1
ATOM 661 C CA . ARG A 1 89 ? 1.811 14.236 -15.529 1.00 45.56 89 ARG A CA 1
ATOM 662 C C . ARG A 1 89 ? 1.547 12.760 -15.305 1.00 45.56 89 ARG A C 1
ATOM 664 O O . ARG A 1 89 ? 0.488 12.439 -14.778 1.00 45.56 89 ARG A O 1
ATOM 671 N N . ALA A 1 90 ? 2.450 11.895 -15.767 1.00 49.94 90 ALA A N 1
ATOM 672 C CA . ALA A 1 90 ? 2.391 10.454 -15.554 1.00 49.94 90 ALA A CA 1
ATOM 673 C C . ALA A 1 90 ? 2.269 10.190 -14.049 1.00 49.94 90 ALA A C 1
ATOM 675 O O . ALA A 1 90 ? 3.263 10.121 -13.324 1.00 49.94 90 ALA A O 1
ATOM 676 N N . SER A 1 91 ? 1.033 10.160 -13.560 1.00 73.19 91 SER A N 1
ATOM 677 C CA . SER A 1 91 ? 0.733 9.945 -12.165 1.00 73.19 91 SER A CA 1
ATOM 678 C C . SER A 1 91 ? 1.200 8.535 -11.889 1.00 73.19 91 SER A C 1
ATOM 680 O O . SER A 1 91 ? 0.817 7.581 -12.572 1.00 73.19 91 SER A O 1
ATOM 682 N N . SER A 1 92 ? 2.131 8.420 -10.943 1.00 90.81 92 SER A N 1
ATOM 683 C CA . SER A 1 92 ? 2.633 7.117 -10.545 1.00 90.81 92 SER A CA 1
ATOM 684 C C . SER A 1 92 ? 1.430 6.223 -10.228 1.00 90.81 92 SER A C 1
ATOM 686 O O . SER A 1 92 ? 0.421 6.712 -9.704 1.00 90.81 92 SER A O 1
ATOM 688 N N . PRO A 1 93 ? 1.487 4.919 -10.530 1.00 92.25 93 PRO A N 1
ATOM 689 C CA . PRO A 1 93 ? 0.359 4.035 -10.270 1.00 92.25 93 PRO A CA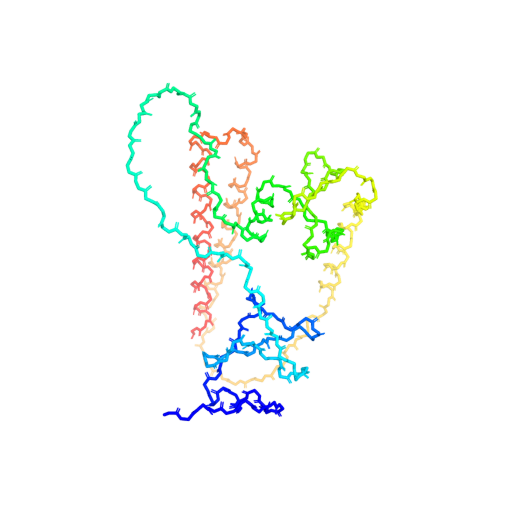 1
ATOM 690 C C . PRO A 1 93 ? -0.156 4.097 -8.827 1.00 92.25 93 PRO A C 1
ATOM 692 O O . PRO A 1 93 ? -1.348 3.929 -8.590 1.00 92.25 93 PRO A O 1
ATOM 695 N N . SER A 1 94 ? 0.724 4.414 -7.873 1.00 92.50 94 SER A N 1
ATOM 696 C CA . SER A 1 94 ? 0.383 4.665 -6.472 1.00 92.50 94 SER A CA 1
ATOM 697 C C . SER A 1 94 ? -0.503 5.900 -6.274 1.00 92.50 94 SER A C 1
ATOM 699 O O . SER A 1 94 ? -1.422 5.855 -5.464 1.00 92.50 94 SER A O 1
ATOM 701 N N . ALA A 1 95 ? -0.269 6.990 -7.012 1.00 93.81 95 ALA A N 1
ATOM 702 C CA . ALA A 1 95 ? -1.110 8.186 -6.962 1.00 93.81 95 ALA A CA 1
ATOM 703 C C . ALA A 1 95 ? -2.501 7.916 -7.555 1.00 93.81 95 ALA A C 1
ATOM 705 O O . ALA A 1 95 ? -3.511 8.307 -6.969 1.00 93.81 95 ALA A O 1
ATOM 706 N N . LEU A 1 96 ? -2.562 7.183 -8.673 1.00 94.25 96 LEU A N 1
ATOM 707 C CA . LEU A 1 96 ? -3.831 6.746 -9.259 1.00 94.25 96 LEU A CA 1
ATOM 708 C C . LEU A 1 96 ? -4.589 5.817 -8.307 1.00 94.25 96 LEU A C 1
ATOM 710 O O . LEU A 1 96 ? -5.776 6.032 -8.068 1.00 94.25 96 LEU A O 1
ATOM 714 N N . LEU A 1 97 ? -3.907 4.848 -7.694 1.00 95.25 97 LEU A N 1
ATOM 715 C CA . LEU A 1 97 ? -4.511 3.961 -6.703 1.00 95.25 97 LEU A CA 1
ATOM 716 C C . LEU A 1 97 ? -5.021 4.740 -5.483 1.00 95.25 97 LEU A C 1
ATOM 718 O O . LEU A 1 97 ? -6.163 4.545 -5.077 1.00 95.25 97 LEU A O 1
ATOM 722 N N . GLY A 1 98 ? -4.231 5.680 -4.958 1.00 95.38 98 GLY A N 1
ATOM 723 C CA . GLY A 1 98 ? -4.651 6.570 -3.875 1.00 95.38 98 GLY A CA 1
ATOM 724 C C . GLY A 1 98 ? -5.899 7.380 -4.232 1.00 95.38 98 GLY A C 1
ATOM 725 O O . GLY A 1 98 ? -6.826 7.468 -3.431 1.00 95.38 98 GLY A O 1
ATOM 726 N N . SER A 1 99 ? -5.982 7.898 -5.462 1.00 95.31 99 SER A N 1
ATOM 727 C CA . SER A 1 99 ? -7.167 8.628 -5.930 1.00 95.31 99 SER A CA 1
ATOM 728 C C . SER A 1 99 ? -8.423 7.751 -5.997 1.00 95.31 99 SER A C 1
ATOM 730 O O . SER A 1 99 ? -9.517 8.215 -5.684 1.00 95.31 99 SER A O 1
ATOM 732 N N . LEU A 1 100 ? -8.277 6.471 -6.356 1.00 95.88 100 LEU A N 1
ATOM 733 C CA . LEU A 1 100 ? -9.382 5.514 -6.369 1.00 95.88 100 LEU A CA 1
ATOM 734 C C . LEU A 1 100 ? -9.851 5.208 -4.944 1.00 95.88 100 LEU A C 1
ATOM 736 O O . LEU A 1 100 ? -11.052 5.242 -4.687 1.00 95.88 100 LEU A O 1
ATOM 740 N N . LEU A 1 101 ? -8.921 4.984 -4.012 1.00 96.00 101 LEU A N 1
ATOM 741 C CA . LEU A 1 101 ? -9.241 4.749 -2.600 1.00 96.00 101 LEU A CA 1
ATOM 742 C C . LEU A 1 101 ? -10.001 5.929 -1.981 1.00 96.00 101 LEU A C 1
ATOM 744 O O . LEU A 1 101 ? -11.015 5.730 -1.318 1.00 96.00 101 LEU A O 1
ATOM 748 N N . LEU A 1 102 ? -9.576 7.165 -2.263 1.00 95.69 102 LEU A N 1
ATOM 749 C CA . LEU A 1 102 ? -10.271 8.377 -1.807 1.00 95.69 102 LEU A CA 1
ATOM 750 C C . LEU A 1 102 ? -11.678 8.525 -2.406 1.00 95.69 102 LEU A C 1
ATOM 752 O O . LEU A 1 102 ? -12.550 9.127 -1.788 1.00 95.69 102 LEU A O 1
ATOM 756 N N . ARG A 1 103 ? -11.924 7.947 -3.587 1.00 95.69 103 ARG A N 1
ATOM 757 C CA . ARG A 1 103 ? -13.256 7.864 -4.213 1.00 95.69 103 ARG A CA 1
ATOM 758 C C . ARG A 1 103 ? -14.095 6.688 -3.694 1.00 95.69 103 ARG A C 1
ATOM 760 O O . ARG A 1 103 ? -15.150 6.404 -4.256 1.00 95.69 103 ARG A O 1
ATOM 767 N N . GLY A 1 104 ? -13.628 5.985 -2.663 1.00 95.44 104 GLY A N 1
ATOM 768 C CA . GLY A 1 104 ? -14.325 4.858 -2.047 1.00 95.44 104 GLY A CA 1
ATOM 769 C C . GLY A 1 104 ? -14.112 3.518 -2.748 1.00 95.44 104 GLY A C 1
ATOM 770 O O . GLY A 1 104 ? -14.820 2.561 -2.447 1.00 95.44 104 GLY A O 1
ATOM 771 N N . TYR A 1 105 ? -13.162 3.411 -3.682 1.00 96.31 105 TYR A N 1
ATOM 772 C CA . TYR A 1 105 ? -12.787 2.098 -4.202 1.00 96.31 105 TYR A CA 1
ATOM 773 C C . TYR A 1 105 ? -12.074 1.293 -3.116 1.00 96.31 105 TYR A C 1
ATOM 775 O O . TYR A 1 105 ? -11.357 1.843 -2.283 1.00 96.31 105 TYR A O 1
ATOM 783 N N . THR A 1 106 ? -12.239 -0.024 -3.147 1.00 95.56 106 THR A N 1
ATOM 784 C CA . THR A 1 106 ? -11.599 -0.944 -2.196 1.00 95.56 106 THR A CA 1
ATOM 785 C C . THR A 1 106 ? -10.547 -1.788 -2.902 1.00 95.56 106 THR A C 1
ATOM 787 O O . THR A 1 106 ? -10.741 -2.204 -4.041 1.00 95.56 106 THR A O 1
ATOM 790 N N . MET A 1 107 ? -9.401 -2.025 -2.266 1.00 95.06 107 MET A N 1
ATOM 791 C CA . MET A 1 107 ? -8.364 -2.889 -2.835 1.00 95.06 107 MET A CA 1
ATOM 792 C C . MET A 1 107 ? -8.755 -4.365 -2.726 1.00 95.06 107 MET A C 1
ATOM 794 O O . MET A 1 107 ? -9.214 -4.822 -1.686 1.00 95.06 107 MET A O 1
ATOM 798 N N . SER A 1 108 ? -8.539 -5.102 -3.809 1.00 93.06 108 SER A N 1
ATOM 799 C CA . SER A 1 108 ? -8.674 -6.552 -3.893 1.00 93.06 108 SER A CA 1
ATOM 800 C C . SER A 1 108 ? -7.355 -7.234 -3.537 1.00 93.06 108 SER A C 1
ATOM 802 O O . SER A 1 108 ? -6.290 -6.717 -3.877 1.00 93.06 108 SER A O 1
ATOM 804 N N . ALA A 1 109 ? -7.412 -8.427 -2.940 1.00 92.12 109 ALA A N 1
ATOM 805 C CA . ALA A 1 109 ? -6.228 -9.271 -2.763 1.00 92.12 109 ALA A CA 1
ATOM 806 C C . ALA A 1 109 ? -5.646 -9.780 -4.099 1.00 92.12 109 ALA A C 1
ATOM 808 O O . ALA A 1 109 ? -4.497 -10.220 -4.160 1.00 92.12 109 ALA A O 1
ATOM 809 N N . LEU A 1 110 ? -6.422 -9.716 -5.187 1.00 94.00 110 LEU A N 1
ATOM 810 C CA . LEU A 1 110 ? -6.004 -10.189 -6.503 1.00 94.00 110 LEU A CA 1
ATOM 811 C C . LEU A 1 110 ? -5.100 -9.171 -7.210 1.00 94.00 110 LEU A C 1
ATOM 813 O O . LEU A 1 110 ? -5.426 -7.986 -7.342 1.00 94.00 110 LEU A O 1
ATOM 817 N N . SER A 1 111 ? -3.974 -9.667 -7.718 1.00 94.81 111 SER A N 1
ATOM 818 C CA . SER A 1 111 ? -3.041 -8.897 -8.542 1.00 94.81 111 SER A CA 1
ATOM 819 C C . SER A 1 111 ? -3.527 -8.773 -9.986 1.00 94.81 111 SER A C 1
ATOM 821 O O . SER A 1 111 ? -4.232 -9.639 -10.502 1.00 94.81 111 SER A O 1
ATOM 823 N N . CYS A 1 112 ? -3.127 -7.694 -10.662 1.00 96.38 112 CYS A N 1
ATOM 824 C CA . CYS A 1 112 ? -3.467 -7.479 -12.065 1.00 96.38 112 CYS A CA 1
ATOM 825 C C . CYS A 1 112 ? -2.957 -8.625 -12.970 1.00 96.38 112 CYS A C 1
ATOM 827 O O . CYS A 1 112 ? -1.747 -8.874 -12.993 1.00 96.38 112 CYS A O 1
ATOM 829 N N . PRO A 1 113 ? -3.819 -9.249 -13.801 1.00 95.94 113 PRO A N 1
ATOM 830 C CA . PRO A 1 113 ? -3.427 -10.364 -14.671 1.00 95.94 113 PRO A CA 1
ATOM 831 C C . PRO A 1 113 ? -2.468 -9.952 -15.798 1.00 95.94 113 PRO A C 1
ATOM 833 O O . PRO A 1 113 ? -1.852 -10.802 -16.428 1.00 95.94 113 PRO A O 1
ATOM 836 N N . ARG A 1 114 ? -2.302 -8.644 -16.045 1.00 96.12 114 ARG A N 1
ATOM 837 C CA . ARG A 1 114 ? -1.332 -8.108 -17.014 1.00 96.12 114 ARG A CA 1
ATOM 838 C C . ARG A 1 114 ? 0.099 -7.996 -16.465 1.00 96.12 114 ARG A C 1
ATOM 840 O O . ARG A 1 114 ? 0.948 -7.413 -17.129 1.00 96.12 114 ARG A O 1
ATOM 847 N N . GLY A 1 115 ? 0.376 -8.496 -15.257 1.00 95.38 115 GLY A N 1
ATOM 848 C CA . GLY A 1 115 ? 1.729 -8.500 -14.684 1.00 95.38 115 GLY A CA 1
ATOM 849 C C . GLY A 1 115 ? 2.200 -7.146 -14.140 1.00 95.38 115 GLY A C 1
ATOM 850 O O . GLY A 1 115 ? 3.390 -6.951 -13.921 1.00 95.38 115 GLY A O 1
ATOM 851 N N . CYS A 1 116 ? 1.285 -6.201 -13.891 1.00 93.88 116 CYS A N 1
ATOM 852 C CA . CYS A 1 116 ? 1.635 -4.900 -13.306 1.00 93.88 116 CYS A CA 1
ATOM 853 C C . CYS A 1 116 ? 2.076 -4.992 -11.836 1.00 93.88 116 CYS A C 1
ATOM 855 O O . CYS A 1 116 ? 2.546 -3.997 -11.297 1.00 93.88 116 CYS A O 1
ATOM 857 N N . ASN A 1 117 ? 1.862 -6.140 -11.175 1.00 93.56 117 ASN A N 1
ATOM 858 C CA . ASN A 1 117 ? 2.058 -6.339 -9.731 1.00 93.56 117 ASN A CA 1
ATOM 859 C C . ASN A 1 117 ? 1.340 -5.291 -8.865 1.00 93.56 117 ASN A C 1
ATOM 861 O O . ASN A 1 117 ? 1.783 -4.952 -7.772 1.00 93.56 117 ASN A O 1
ATOM 865 N N . ILE A 1 118 ? 0.224 -4.762 -9.374 1.00 94.81 118 ILE A N 1
ATOM 866 C CA . ILE A 1 118 ? -0.616 -3.784 -8.687 1.00 94.81 118 ILE A CA 1
ATOM 867 C C . ILE A 1 118 ? -1.956 -4.446 -8.376 1.00 94.81 118 ILE A C 1
ATOM 869 O O . ILE A 1 118 ? -2.540 -5.062 -9.280 1.00 94.81 118 ILE A O 1
ATOM 873 N N . PRO A 1 119 ? -2.439 -4.331 -7.130 1.00 95.56 119 PRO A N 1
ATOM 874 C CA . PRO A 1 119 ? -3.722 -4.882 -6.728 1.00 95.56 119 PRO A CA 1
ATOM 875 C C . PRO A 1 119 ? -4.861 -4.218 -7.502 1.00 95.56 119 PRO A C 1
ATOM 877 O O . PRO A 1 119 ? -4.823 -3.024 -7.814 1.00 95.56 119 PRO A O 1
ATOM 880 N N . LEU A 1 120 ? -5.879 -5.008 -7.832 1.00 96.31 120 LEU A N 1
ATOM 881 C CA . LEU A 1 120 ? -7.082 -4.497 -8.480 1.00 96.31 120 LEU A CA 1
ATOM 882 C C . LEU A 1 120 ? -7.927 -3.699 -7.476 1.00 96.31 120 LEU A C 1
ATOM 884 O O . LEU A 1 120 ? -8.049 -4.085 -6.320 1.00 96.31 120 LEU A O 1
ATOM 888 N N . ALA A 1 121 ? -8.535 -2.602 -7.912 1.00 96.81 121 ALA A N 1
ATOM 889 C CA . ALA A 1 121 ? -9.460 -1.792 -7.128 1.00 96.81 121 ALA A CA 1
ATOM 890 C C . ALA A 1 121 ? -10.910 -2.099 -7.533 1.00 96.81 121 ALA A C 1
ATOM 892 O O . ALA A 1 121 ? -11.214 -2.182 -8.720 1.00 96.81 121 ALA A O 1
ATOM 893 N N . ARG A 1 122 ? -11.813 -2.252 -6.565 1.00 95.50 122 ARG A N 1
ATOM 894 C CA . ARG A 1 122 ? -13.245 -2.511 -6.764 1.00 95.50 122 ARG A CA 1
ATOM 895 C C . ARG A 1 122 ? -14.060 -1.250 -6.605 1.00 95.50 122 ARG A C 1
ATOM 897 O O . ARG A 1 122 ? -13.821 -0.468 -5.685 1.00 95.50 122 ARG A O 1
ATOM 904 N N . LYS A 1 123 ? -15.054 -1.086 -7.471 1.00 95.69 123 LYS A N 1
ATOM 905 C CA . LYS A 1 123 ? -15.976 0.046 -7.410 1.00 95.69 123 LYS A CA 1
ATOM 906 C C . LYS A 1 123 ? -16.912 -0.091 -6.195 1.00 95.69 123 LYS A C 1
ATOM 908 O O . LYS A 1 123 ? -17.406 -1.187 -5.948 1.00 95.69 123 LYS A O 1
ATOM 913 N N . PRO A 1 124 ? -17.192 0.993 -5.446 1.00 93.75 124 PRO A N 1
ATOM 914 C CA . PRO A 1 124 ? -18.075 0.926 -4.277 1.00 93.75 124 PRO A CA 1
ATOM 915 C C . PRO A 1 124 ? -19.526 0.609 -4.642 1.00 93.75 124 PRO A C 1
ATOM 917 O O . PRO A 1 124 ? -20.197 -0.116 -3.921 1.00 93.75 124 PRO A O 1
ATOM 920 N N . SER 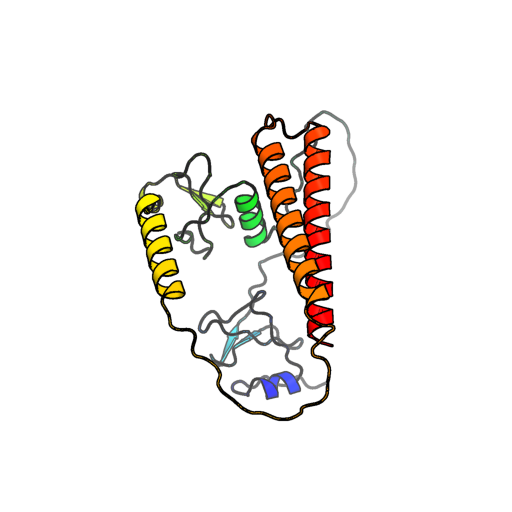A 1 125 ? -20.013 1.136 -5.768 1.00 92.75 125 SER A N 1
ATOM 921 C CA . SER A 1 125 ? -21.393 0.915 -6.222 1.00 92.75 125 SER A CA 1
ATOM 922 C C . SER A 1 125 ? -21.612 -0.465 -6.837 1.00 92.75 125 SER A C 1
ATOM 924 O O . SER A 1 125 ? -22.748 -0.912 -6.936 1.00 92.75 125 SER A O 1
ATOM 926 N N . ASP A 1 126 ? -20.539 -1.103 -7.307 1.00 91.19 126 ASP A N 1
ATOM 927 C CA . ASP A 1 126 ? -20.601 -2.363 -8.034 1.00 91.19 126 ASP A CA 1
ATOM 928 C C . ASP A 1 126 ? -19.342 -3.185 -7.752 1.00 91.19 126 ASP A C 1
ATOM 930 O O . ASP A 1 126 ? -18.306 -3.041 -8.409 1.00 91.19 126 ASP A O 1
ATOM 934 N N . HIS A 1 127 ? -19.439 -4.050 -6.744 1.00 87.31 127 HIS A N 1
ATOM 935 C CA . HIS A 1 127 ? -18.337 -4.904 -6.315 1.00 87.31 127 HIS A CA 1
ATOM 936 C C . HIS A 1 127 ? -17.912 -5.943 -7.362 1.00 87.31 127 HIS A C 1
ATOM 938 O O . HIS A 1 127 ? -16.862 -6.560 -7.182 1.00 87.31 127 HIS A O 1
ATOM 944 N N . SER A 1 128 ? -18.688 -6.136 -8.437 1.00 90.19 128 SER A N 1
ATOM 945 C CA . SER A 1 128 ? -18.310 -7.030 -9.535 1.00 90.19 128 SER A CA 1
ATOM 946 C C . SER A 1 128 ? -17.235 -6.418 -10.433 1.00 90.19 128 SER A C 1
ATOM 948 O O . SER A 1 128 ? -16.435 -7.144 -11.019 1.00 90.19 128 SER A O 1
ATOM 950 N N . VAL A 1 129 ? -17.164 -5.084 -10.503 1.00 94.44 129 VAL A N 1
ATOM 951 C CA . VAL A 1 129 ? -16.229 -4.385 -11.383 1.00 94.44 129 VAL A CA 1
ATOM 952 C C . VAL A 1 129 ? -14.911 -4.127 -10.662 1.00 94.44 129 VAL A C 1
ATOM 954 O O . VAL A 1 129 ? -14.820 -3.309 -9.739 1.00 94.44 129 VAL A O 1
ATOM 957 N N . VAL A 1 130 ? -13.864 -4.787 -11.149 1.00 96.00 130 VAL A N 1
ATOM 958 C CA . VAL A 1 130 ? -12.471 -4.586 -10.744 1.00 96.00 130 VAL A CA 1
ATOM 959 C C . VAL A 1 130 ? -11.709 -3.787 -11.796 1.00 96.00 130 VAL A C 1
ATOM 961 O O . VAL A 1 130 ? -11.938 -3.960 -12.993 1.00 96.00 130 VAL A O 1
ATOM 964 N N . LEU A 1 131 ? -10.777 -2.931 -11.368 1.00 96.94 131 LEU A N 1
ATOM 965 C CA . LEU A 1 131 ? -9.920 -2.150 -12.260 1.00 96.94 131 LEU A CA 1
ATOM 966 C C . LEU A 1 131 ? -8.463 -2.054 -11.784 1.00 96.94 131 LEU A C 1
ATOM 968 O O . LEU A 1 131 ? -8.190 -1.996 -10.591 1.00 96.94 131 LEU A O 1
ATOM 972 N N . CYS A 1 132 ? -7.504 -2.011 -12.708 1.00 97.06 132 CYS A N 1
ATOM 973 C CA . CYS A 1 132 ? -6.088 -1.809 -12.405 1.00 97.06 132 CYS A CA 1
ATOM 974 C C . CYS A 1 132 ? -5.701 -0.336 -12.569 1.00 97.06 132 CYS A C 1
ATOM 976 O O . CYS A 1 132 ? -5.788 0.210 -13.668 1.00 97.06 132 CYS A O 1
ATOM 978 N N . ALA A 1 133 ? -5.169 0.271 -11.506 1.00 95.94 133 ALA A N 1
ATOM 979 C CA . ALA A 1 133 ? -4.745 1.672 -11.509 1.00 95.94 133 ALA A CA 1
ATOM 980 C C . ALA A 1 133 ? -3.573 1.982 -12.464 1.00 95.94 133 ALA A C 1
ATOM 982 O O . ALA A 1 133 ? -3.391 3.132 -12.837 1.00 95.94 133 ALA A O 1
ATOM 983 N N . SER A 1 134 ? -2.771 0.983 -12.861 1.00 95.44 134 SER A N 1
ATOM 984 C CA . SER A 1 134 ? -1.615 1.197 -13.748 1.00 95.44 134 SER A CA 1
ATOM 985 C C . SER A 1 134 ? -1.940 1.046 -15.226 1.00 95.44 134 SER A C 1
ATOM 987 O O . SER A 1 134 ? -1.602 1.921 -16.013 1.00 95.44 134 SER A O 1
ATOM 989 N N . CYS A 1 135 ? -2.553 -0.072 -15.617 1.00 95.81 135 CYS A N 1
ATOM 990 C CA . CYS A 1 135 ? -2.750 -0.403 -17.032 1.00 95.81 135 CYS A CA 1
ATOM 991 C C . CYS A 1 135 ? -4.193 -0.211 -17.513 1.00 95.81 135 CYS A C 1
ATOM 993 O O . CYS A 1 135 ? -4.501 -0.563 -18.652 1.00 95.81 135 CYS A O 1
ATOM 995 N N . GLY A 1 136 ? -5.087 0.257 -16.636 1.00 94.81 136 GLY A N 1
ATOM 996 C CA . GLY A 1 136 ? -6.501 0.459 -16.949 1.00 94.81 136 GLY A CA 1
ATOM 997 C C . GLY A 1 136 ? -7.274 -0.827 -17.248 1.00 94.81 136 GLY A C 1
ATOM 998 O O . GLY A 1 136 ? -8.370 -0.754 -17.792 1.00 94.81 136 GLY A O 1
ATOM 999 N N . PHE A 1 137 ? -6.721 -2.008 -16.938 1.00 96.06 137 PHE A N 1
ATOM 1000 C CA . PHE A 1 137 ? -7.457 -3.270 -17.052 1.00 96.06 137 PHE A CA 1
ATOM 1001 C C . PHE A 1 137 ? -8.750 -3.183 -16.244 1.00 96.06 137 PHE A C 1
ATOM 1003 O O . PHE A 1 137 ? -8.703 -2.740 -15.101 1.00 96.06 137 PHE A O 1
ATOM 1010 N N . GLN A 1 138 ? -9.865 -3.630 -16.815 1.00 96.38 138 GLN A N 1
ATOM 1011 C CA . GLN A 1 138 ? -11.161 -3.685 -16.154 1.00 96.38 138 GLN A CA 1
ATOM 1012 C C . GLN A 1 138 ? -11.809 -5.039 -16.441 1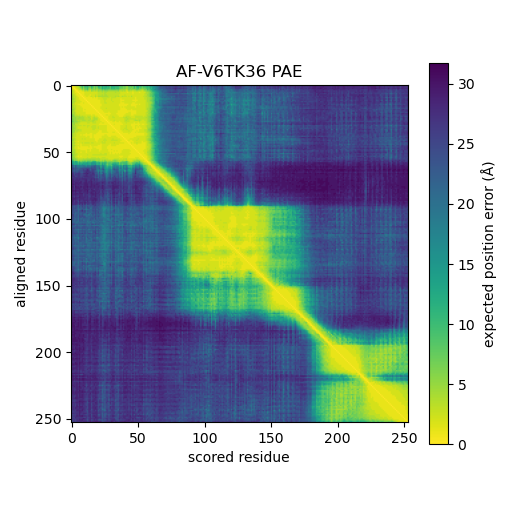.00 96.38 138 GLN A C 1
ATOM 1014 O O . GLN A 1 138 ? -11.740 -5.527 -17.569 1.00 96.38 138 GLN A O 1
ATOM 1019 N N . SER A 1 139 ? -12.420 -5.645 -15.427 1.00 95.38 139 SER A N 1
ATOM 1020 C CA . SER A 1 139 ? -13.180 -6.888 -15.561 1.00 95.38 139 SER A CA 1
ATOM 1021 C C . SER A 1 139 ? -14.404 -6.849 -14.656 1.00 95.38 139 SER A C 1
ATOM 1023 O O . SER A 1 139 ? -14.352 -6.266 -13.576 1.00 95.38 139 SER A O 1
ATOM 1025 N N . SER A 1 140 ? -15.490 -7.465 -15.112 1.00 94.31 140 SER A N 1
ATOM 1026 C CA . SER A 1 140 ? -16.701 -7.732 -14.328 1.00 94.31 140 SER A CA 1
ATOM 1027 C C . SER A 1 140 ? -16.884 -9.228 -14.041 1.00 94.31 140 SER A C 1
ATOM 1029 O O . SER A 1 140 ? -17.975 -9.666 -13.687 1.00 94.31 140 SER A O 1
ATOM 1031 N N . ASP A 1 141 ? -15.852 -10.037 -14.287 1.00 89.06 141 ASP A N 1
ATOM 1032 C CA . ASP A 1 141 ? -15.922 -11.486 -14.125 1.00 89.06 141 ASP A CA 1
ATOM 1033 C C . ASP A 1 141 ? -16.003 -11.860 -12.636 1.00 89.06 141 ASP A C 1
ATOM 1035 O O . ASP A 1 141 ? -15.209 -11.401 -11.809 1.00 89.06 141 ASP A O 1
ATOM 1039 N N . ALA A 1 142 ? -16.963 -12.729 -12.312 1.00 82.19 142 ALA A N 1
ATOM 1040 C CA . ALA A 1 142 ? -17.182 -13.269 -10.978 1.00 82.19 142 ALA A CA 1
ATOM 1041 C C . ALA A 1 142 ? -15.943 -13.987 -10.420 1.00 82.19 142 ALA A C 1
ATOM 1043 O O . ALA A 1 142 ? -15.790 -14.060 -9.205 1.00 82.19 142 ALA A O 1
ATOM 1044 N N . ALA A 1 143 ? -15.019 -14.444 -11.274 1.00 83.25 143 ALA A N 1
ATOM 1045 C CA . ALA A 1 143 ? -13.728 -14.981 -10.843 1.00 83.25 143 ALA A CA 1
ATOM 1046 C C . ALA A 1 143 ? -12.883 -13.975 -10.031 1.00 83.25 143 ALA A C 1
ATOM 1048 O O . ALA A 1 143 ? -12.033 -14.384 -9.242 1.00 83.25 143 ALA A O 1
ATOM 1049 N N . PHE A 1 144 ? -13.117 -12.666 -10.201 1.00 80.62 144 PHE A N 1
ATOM 1050 C CA . PHE A 1 144 ? -12.447 -11.605 -9.439 1.00 80.62 144 PHE A CA 1
ATOM 1051 C C . PHE A 1 144 ? -13.291 -11.042 -8.294 1.00 80.62 144 PHE A C 1
ATOM 1053 O O . PHE A 1 144 ? -12.802 -10.194 -7.534 1.00 80.62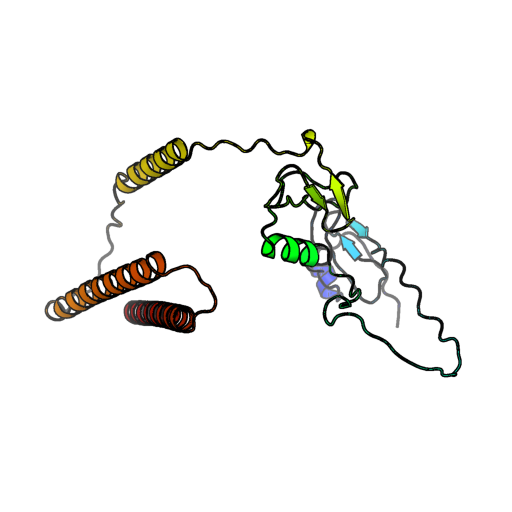 144 PHE A O 1
ATOM 1060 N N . ALA A 1 145 ? -14.535 -11.505 -8.155 1.00 76.38 145 ALA A N 1
ATOM 1061 C CA . ALA A 1 145 ? -15.328 -11.247 -6.972 1.00 76.38 145 ALA A CA 1
ATOM 1062 C C . ALA A 1 145 ? -14.711 -12.068 -5.838 1.00 76.38 145 ALA A C 1
ATOM 1064 O O . ALA A 1 145 ? -14.931 -13.271 -5.715 1.00 76.38 145 ALA A O 1
ATOM 1065 N N . GLU A 1 146 ? -13.868 -11.420 -5.035 1.00 72.06 146 GLU A N 1
ATOM 1066 C CA . GLU A 1 146 ? -13.365 -12.043 -3.819 1.00 72.06 146 GLU A CA 1
ATOM 1067 C C . GLU A 1 146 ? -14.577 -12.482 -2.993 1.00 72.06 146 GLU A C 1
ATOM 1069 O O . GLU A 1 146 ? -15.532 -11.700 -2.875 1.00 72.06 146 GLU A O 1
ATOM 1074 N N . PRO A 1 147 ? -14.572 -13.714 -2.453 1.00 69.19 147 PRO A N 1
ATOM 1075 C CA . PRO A 1 147 ? -15.611 -14.143 -1.544 1.00 69.19 147 PRO A CA 1
ATOM 1076 C C . PRO A 1 147 ? -15.673 -13.080 -0.461 1.00 69.19 147 PRO A C 1
ATOM 1078 O O . PRO A 1 147 ? -14.707 -12.913 0.284 1.00 69.19 147 PRO A O 1
ATOM 1081 N N . GLN A 1 148 ? -16.765 -12.311 -0.405 1.00 64.44 148 GLN A N 1
ATOM 1082 C CA . GLN A 1 148 ? -17.005 -11.508 0.777 1.00 64.44 148 GLN A CA 1
ATOM 1083 C C . GLN A 1 148 ? -17.075 -12.533 1.889 1.00 64.44 148 GLN A C 1
ATOM 1085 O O . GLN A 1 148 ? -18.028 -13.315 1.949 1.00 64.44 148 GLN A O 1
ATOM 1090 N N . SER A 1 149 ? -16.010 -12.609 2.690 1.00 65.62 149 SER A N 1
ATOM 1091 C CA . SER A 1 149 ? -16.059 -13.343 3.928 1.00 65.62 149 SER A CA 1
ATOM 1092 C C . SER A 1 149 ? -17.212 -12.682 4.654 1.00 65.62 149 SER A C 1
ATOM 1094 O O . SER A 1 149 ? -17.146 -11.525 5.067 1.00 65.62 149 SER A O 1
ATOM 1096 N N . ARG A 1 150 ? -18.345 -13.386 4.682 1.00 65.81 150 ARG A N 1
ATOM 1097 C CA . ARG A 1 150 ? -19.462 -13.063 5.548 1.00 65.81 150 ARG A CA 1
ATOM 1098 C C . ARG A 1 150 ? -18.944 -13.356 6.940 1.00 65.81 150 ARG A C 1
ATOM 1100 O O . ARG A 1 150 ? -19.237 -14.393 7.519 1.00 65.81 150 ARG A O 1
ATOM 1107 N N . ILE A 1 151 ? -18.045 -12.501 7.407 1.00 73.94 151 ILE A N 1
ATOM 1108 C CA . ILE A 1 151 ? -17.731 -12.416 8.806 1.00 73.94 151 ILE A CA 1
ATOM 1109 C C . ILE A 1 151 ? -19.034 -11.888 9.366 1.00 73.94 151 ILE A C 1
ATOM 1111 O O . ILE A 1 151 ? -19.361 -10.713 9.197 1.00 73.94 151 ILE A O 1
ATOM 1115 N N . ASP A 1 152 ? -19.830 -12.816 9.880 1.00 84.81 152 ASP A N 1
ATOM 1116 C CA . ASP A 1 152 ? -21.034 -12.477 10.596 1.00 84.81 152 ASP A CA 1
ATOM 1117 C C . ASP A 1 152 ? -20.615 -11.482 11.675 1.00 84.81 152 ASP A C 1
ATOM 1119 O O . ASP A 1 152 ? -19.734 -11.760 12.497 1.00 84.81 152 ASP A O 1
ATOM 1123 N N . SER A 1 153 ? -21.157 -10.271 11.593 1.00 86.62 153 SER A N 1
ATOM 1124 C CA . SER A 1 153 ? -20.842 -9.198 12.528 1.00 86.62 153 SER A CA 1
ATOM 1125 C C . SER A 1 153 ? -21.068 -9.644 13.972 1.00 86.62 153 SER A C 1
ATOM 1127 O O . SER A 1 153 ? -20.360 -9.182 14.866 1.00 86.62 153 SER A O 1
ATOM 1129 N N . GLU A 1 154 ? -22.003 -10.576 14.186 1.00 93.44 154 GLU A N 1
ATOM 1130 C CA . GLU A 1 154 ? -22.286 -11.182 15.482 1.00 93.44 154 GLU A CA 1
ATOM 1131 C C . GLU A 1 154 ? -21.143 -12.099 15.950 1.00 93.44 154 GLU A C 1
ATOM 1133 O O . GLU A 1 154 ? -20.654 -11.955 17.071 1.00 93.44 154 GLU A O 1
ATOM 1138 N N . GLU A 1 155 ? -20.620 -12.958 15.072 1.00 92.88 155 GLU A N 1
ATOM 1139 C CA . GLU A 1 155 ? -19.475 -13.831 15.369 1.00 92.88 155 GLU A CA 1
ATOM 1140 C C . GLU A 1 155 ? -18.203 -13.018 15.659 1.00 92.88 155 GLU A C 1
ATOM 1142 O O . GLU A 1 155 ? -17.480 -13.292 16.619 1.00 92.88 155 GLU A O 1
ATOM 1147 N N . LEU A 1 156 ? -17.943 -11.958 14.885 1.00 93.44 156 LEU A N 1
ATOM 1148 C CA . LEU A 1 156 ? -16.806 -11.073 15.150 1.00 93.44 156 LEU A CA 1
ATOM 1149 C C . LEU A 1 156 ? -16.948 -10.359 16.498 1.00 93.44 156 LEU A C 1
ATOM 1151 O O . LEU A 1 156 ? -15.979 -10.278 17.257 1.00 93.44 156 LEU A O 1
ATOM 1155 N N . ALA A 1 157 ? -18.148 -9.864 16.816 1.00 93.25 157 ALA A N 1
ATOM 1156 C CA . ALA A 1 157 ? -18.423 -9.242 18.106 1.00 93.25 157 ALA A CA 1
ATOM 1157 C C . ALA A 1 157 ? -18.201 -10.232 19.261 1.00 93.25 157 ALA A C 1
ATOM 1159 O O . ALA A 1 157 ? -17.572 -9.877 20.263 1.00 93.25 157 ALA A O 1
ATOM 1160 N N . HIS A 1 158 ? -18.622 -11.490 19.101 1.00 95.69 158 HIS A N 1
ATOM 1161 C CA . HIS A 1 158 ? -18.374 -12.549 20.077 1.00 95.69 158 HIS A CA 1
ATOM 1162 C C . HIS A 1 158 ? -16.885 -12.848 20.265 1.00 95.69 158 HIS A C 1
ATOM 1164 O O . HIS A 1 158 ? -16.423 -12.936 21.406 1.00 95.69 158 HIS A O 1
ATOM 1170 N N . GLN A 1 159 ? -16.110 -12.936 19.183 1.00 93.62 159 GLN A N 1
ATOM 1171 C CA . GLN A 1 159 ? -14.664 -13.160 19.263 1.00 93.62 159 GLN A CA 1
ATOM 1172 C C . GLN A 1 159 ? -13.935 -12.005 19.957 1.00 93.62 159 GLN A C 1
ATOM 1174 O O . GLN A 1 159 ? -13.027 -12.234 20.764 1.00 93.62 159 GLN A O 1
ATOM 1179 N N . ILE A 1 160 ? -14.346 -10.761 19.692 1.00 93.94 160 ILE A N 1
ATOM 1180 C CA . ILE A 1 160 ? -13.803 -9.580 20.373 1.00 93.94 160 ILE A CA 1
ATOM 1181 C C . ILE A 1 160 ? -14.143 -9.636 21.866 1.00 93.94 160 ILE A C 1
ATOM 1183 O O . ILE A 1 160 ? -13.246 -9.501 22.699 1.00 93.94 160 ILE A O 1
ATOM 1187 N N . ALA A 1 161 ? -15.404 -9.901 22.220 1.00 95.62 161 ALA A N 1
ATOM 1188 C CA . ALA A 1 161 ? -15.839 -9.991 23.612 1.00 95.62 161 ALA A CA 1
ATOM 1189 C C . ALA A 1 161 ? -15.096 -11.097 24.384 1.00 95.62 161 ALA A C 1
ATOM 1191 O O . ALA A 1 161 ? -14.649 -10.875 25.512 1.00 95.62 161 ALA A O 1
ATOM 1192 N N . GLN A 1 162 ? -14.900 -12.268 23.769 1.00 96.12 162 GLN A N 1
ATOM 1193 C CA . GLN A 1 162 ? -14.120 -13.357 24.362 1.00 96.12 162 GLN A CA 1
ATOM 1194 C C . GLN A 1 162 ? -12.660 -12.957 24.597 1.00 96.12 162 GLN A C 1
ATOM 1196 O O . GLN A 1 162 ? -12.131 -13.200 25.683 1.00 96.12 162 GLN A O 1
ATOM 1201 N N . LYS A 1 163 ? -12.010 -12.296 23.629 1.00 94.12 163 LYS A N 1
ATOM 1202 C CA . LYS A 1 163 ? -10.627 -11.822 23.793 1.00 94.12 163 LYS A CA 1
ATOM 1203 C C . LYS A 1 163 ? -10.493 -10.771 24.892 1.00 94.12 163 LYS A C 1
ATOM 1205 O O . LYS A 1 163 ? -9.577 -10.872 25.704 1.00 94.12 163 LYS A O 1
ATOM 1210 N N . VAL A 1 164 ? -11.408 -9.804 24.962 1.00 95.81 164 VAL A N 1
ATOM 1211 C CA . VAL A 1 164 ? -11.405 -8.784 26.025 1.00 95.81 164 VAL A CA 1
ATOM 1212 C C . VAL A 1 164 ? -11.582 -9.433 27.397 1.00 95.81 164 VAL A C 1
ATOM 1214 O O . VAL A 1 164 ? -10.863 -9.092 28.335 1.00 95.81 164 VAL A O 1
ATOM 1217 N N . LYS A 1 165 ? -12.471 -10.428 27.508 1.00 95.31 165 LYS A N 1
ATOM 1218 C CA . LYS A 1 165 ? -12.671 -11.181 28.751 1.00 95.31 165 LYS A CA 1
ATOM 1219 C C . LYS A 1 165 ? -11.405 -11.919 29.193 1.00 95.31 165 LYS A C 1
ATOM 1221 O O . LYS A 1 165 ? -11.086 -11.908 30.380 1.00 95.31 165 LYS A O 1
ATOM 1226 N N . LEU A 1 166 ? -10.679 -12.535 28.257 1.00 93.12 166 LEU A N 1
ATOM 1227 C CA . LEU A 1 166 ? -9.409 -13.205 28.550 1.00 93.12 166 LEU A CA 1
ATOM 1228 C C . LEU A 1 166 ? -8.342 -12.227 29.051 1.00 93.12 166 LEU A C 1
ATOM 1230 O O . LEU A 1 166 ? -7.662 -12.540 30.020 1.00 93.12 166 LEU A O 1
ATOM 1234 N N . ILE A 1 167 ? -8.234 -11.042 28.445 1.00 89.12 167 ILE A N 1
ATOM 1235 C CA . ILE A 1 167 ? -7.280 -10.005 28.869 1.00 89.12 167 ILE A CA 1
ATOM 1236 C C . ILE A 1 167 ? -7.625 -9.493 30.272 1.00 89.12 167 ILE A C 1
ATOM 1238 O O . ILE A 1 167 ? -6.750 -9.421 31.126 1.00 89.12 167 ILE A O 1
ATOM 1242 N N . ALA A 1 168 ? -8.902 -9.207 30.538 1.00 89.31 168 ALA A N 1
ATOM 1243 C CA . ALA A 1 168 ? -9.354 -8.736 31.848 1.00 89.31 168 ALA A CA 1
ATOM 1244 C C . ALA A 1 168 ? -9.178 -9.778 32.969 1.00 89.31 168 ALA A C 1
ATOM 1246 O O . ALA A 1 168 ? -9.111 -9.416 34.139 1.00 89.31 168 ALA A O 1
ATOM 1247 N N . SER A 1 169 ? -9.118 -11.066 32.617 1.00 91.31 169 SER A N 1
ATOM 1248 C CA . SER A 1 169 ? -8.946 -12.165 33.574 1.00 91.31 169 SER A CA 1
ATOM 1249 C C . SER A 1 169 ? -7.480 -12.533 33.816 1.00 91.31 169 SER A C 1
ATOM 1251 O O . SER A 1 169 ? -7.213 -13.381 34.667 1.00 91.31 169 SER A O 1
ATOM 1253 N N . GLN A 1 170 ? -6.525 -11.950 33.080 1.00 82.94 170 GLN A N 1
ATOM 1254 C CA . GLN A 1 170 ? -5.115 -12.196 33.364 1.00 82.94 170 GLN A CA 1
ATOM 1255 C C . GLN A 1 170 ? -4.741 -11.515 34.689 1.00 82.94 170 GLN A C 1
ATOM 1257 O O . GLN A 1 170 ? -4.957 -10.310 34.838 1.00 82.94 170 GLN A O 1
ATOM 1262 N N . PRO A 1 171 ? -4.195 -12.262 35.667 1.00 71.88 171 PRO A N 1
ATOM 1263 C CA . PRO A 1 171 ? -3.717 -11.674 36.904 1.00 71.88 171 PRO A CA 1
ATOM 1264 C C . PRO A 1 171 ? -2.568 -10.729 36.562 1.00 71.88 171 PRO A C 1
ATOM 1266 O O . PRO A 1 171 ? -1.549 -11.154 36.020 1.00 71.88 171 PRO A O 1
ATOM 1269 N N . SER A 1 172 ? -2.770 -9.444 36.855 1.00 62.16 172 SER A N 1
ATOM 1270 C CA . SER A 1 172 ? -1.728 -8.424 36.804 1.00 62.16 172 SER A CA 1
ATOM 1271 C C . SER A 1 172 ? -0.534 -8.935 37.609 1.00 62.16 172 SER A C 1
ATOM 1273 O O . SER A 1 172 ? -0.624 -9.076 38.832 1.00 62.16 172 SER A O 1
ATOM 1275 N N . MET A 1 173 ? 0.539 -9.314 36.912 1.00 60.91 173 MET A N 1
ATOM 1276 C CA . MET A 1 173 ? 1.807 -9.673 37.534 1.00 60.91 173 MET A CA 1
ATOM 1277 C C . MET A 1 173 ? 2.282 -8.420 38.259 1.00 60.91 173 MET A C 1
ATOM 1279 O O . MET A 1 173 ? 2.698 -7.454 37.626 1.00 60.91 173 MET A O 1
ATOM 1283 N N . LYS A 1 174 ? 2.120 -8.415 39.584 1.00 57.59 174 LYS A N 1
ATOM 1284 C CA . LYS A 1 174 ? 2.658 -7.373 40.447 1.00 57.59 174 LYS A CA 1
ATOM 1285 C C . LYS A 1 174 ? 4.170 -7.364 40.252 1.00 57.59 174 LYS A C 1
ATOM 1287 O O . LYS A 1 174 ? 4.836 -8.350 40.561 1.00 57.59 174 LYS A O 1
ATOM 1292 N N . GLU A 1 175 ? 4.684 -6.271 39.706 1.00 58.19 175 GLU A N 1
ATOM 1293 C CA . GLU A 1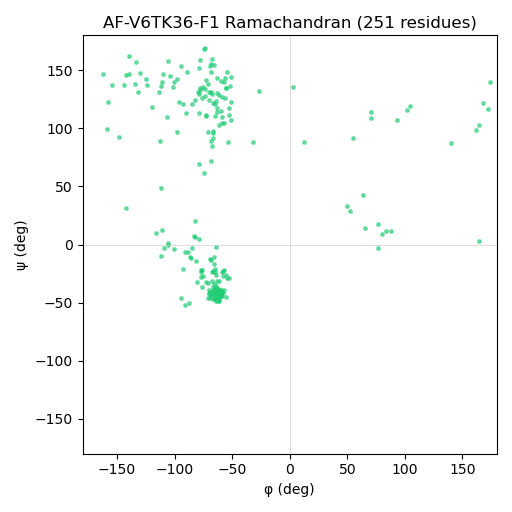 175 ? 6.091 -5.911 39.826 1.00 58.19 175 GLU A CA 1
ATOM 1294 C C . GLU A 1 175 ? 6.343 -5.596 41.305 1.00 58.19 175 GLU A C 1
ATOM 1296 O O . GLU A 1 175 ? 6.087 -4.488 41.773 1.00 58.19 175 GLU A O 1
ATOM 1301 N N . ASP A 1 176 ? 6.756 -6.620 42.053 1.00 52.03 176 ASP A N 1
ATOM 1302 C CA . ASP A 1 176 ? 7.265 -6.473 43.411 1.00 52.03 176 ASP A CA 1
ATOM 1303 C C . ASP A 1 176 ? 8.751 -6.074 43.376 1.00 52.03 176 ASP A C 1
ATOM 1305 O O . ASP A 1 176 ? 9.604 -6.769 42.823 1.00 52.03 176 ASP A O 1
ATOM 1309 N N . ASP A 1 177 ? 8.991 -4.949 44.048 1.00 51.19 177 ASP A N 1
ATOM 1310 C CA . ASP A 1 177 ? 10.154 -4.561 44.849 1.00 51.19 177 ASP A CA 1
ATOM 1311 C C . ASP A 1 177 ? 11.516 -4.236 44.207 1.00 51.19 177 ASP A C 1
ATOM 1313 O O . ASP A 1 177 ? 12.303 -5.102 43.825 1.00 51.19 177 ASP A O 1
ATOM 1317 N N . SER A 1 178 ? 11.900 -2.957 44.338 1.00 53.69 178 SER A N 1
ATOM 1318 C CA . SER A 1 178 ? 13.009 -2.580 45.237 1.00 53.69 178 SER A CA 1
ATOM 1319 C C . SER A 1 178 ? 12.967 -1.096 45.645 1.00 53.69 178 SER A C 1
ATOM 1321 O O . SER A 1 178 ? 13.387 -0.203 44.915 1.00 53.69 178 SER A O 1
ATOM 1323 N N . GLN A 1 179 ? 12.433 -0.887 46.850 1.00 50.12 179 GLN A N 1
ATOM 1324 C CA . GLN A 1 179 ? 12.798 0.062 47.916 1.00 50.12 179 GLN A CA 1
ATOM 1325 C C . GLN A 1 179 ? 13.944 1.082 47.727 1.00 50.12 179 GLN A C 1
ATOM 1327 O O . GLN A 1 179 ? 15.095 0.726 47.485 1.00 50.12 179 GLN A O 1
ATOM 1332 N N . GLY A 1 180 ? 13.656 2.323 48.154 1.00 42.19 180 GLY A N 1
ATOM 1333 C CA . GLY A 1 180 ? 14.621 3.156 48.883 1.00 42.19 180 GLY A CA 1
ATOM 1334 C C . GLY A 1 180 ? 14.312 4.658 48.913 1.00 42.19 180 GLY A C 1
ATOM 1335 O O . GLY A 1 180 ? 14.704 5.367 47.995 1.00 42.19 180 GLY A O 1
ATOM 1336 N N . GLY A 1 181 ? 13.708 5.164 50.001 1.00 40.56 181 GLY A N 1
ATOM 1337 C CA . GLY A 1 181 ? 13.790 6.593 50.358 1.00 40.56 181 GLY A CA 1
ATOM 1338 C C . GLY A 1 181 ? 12.509 7.244 50.886 1.00 40.56 181 GLY A C 1
ATOM 1339 O O . GLY A 1 181 ? 11.760 7.855 50.135 1.00 40.56 181 GLY A O 1
ATOM 1340 N N . VAL A 1 182 ? 12.299 7.154 52.199 1.00 49.69 182 VAL A N 1
ATOM 1341 C CA . VAL A 1 182 ? 11.293 7.887 52.990 1.00 49.69 182 VAL A CA 1
ATOM 1342 C C . VAL A 1 182 ? 11.758 9.330 53.207 1.00 49.69 182 VAL A C 1
ATOM 1344 O O . VAL A 1 182 ? 12.833 9.465 53.776 1.00 49.69 182 VAL A O 1
ATOM 1347 N N . VAL A 1 183 ? 10.954 10.352 52.856 1.00 47.03 183 VAL A N 1
ATOM 1348 C CA . VAL A 1 183 ? 10.688 11.564 53.680 1.00 47.03 183 VAL A CA 1
ATOM 1349 C C . VAL A 1 183 ? 9.353 12.227 53.255 1.00 47.03 183 VAL A C 1
ATOM 1351 O O . VAL A 1 183 ? 9.174 12.582 52.094 1.00 47.03 183 VAL A O 1
ATOM 1354 N N . ASP A 1 184 ? 8.439 12.375 54.220 1.00 50.97 184 ASP A N 1
ATOM 1355 C CA . ASP A 1 184 ? 7.267 13.274 54.327 1.00 50.97 184 ASP A CA 1
ATOM 1356 C C . ASP A 1 184 ? 6.760 14.054 53.087 1.00 50.97 184 ASP A C 1
ATOM 1358 O O . ASP A 1 184 ? 7.064 15.233 52.904 1.00 50.97 184 ASP A O 1
ATOM 1362 N N . GLN A 1 185 ? 5.860 13.448 52.299 1.00 48.00 185 GLN A N 1
ATOM 1363 C CA . GLN A 1 185 ? 4.978 14.146 51.334 1.00 48.00 185 GLN A CA 1
ATOM 1364 C C . GLN A 1 185 ? 3.557 13.535 51.266 1.00 48.00 185 GLN A C 1
ATOM 1366 O O . GLN A 1 185 ? 2.910 13.531 50.220 1.00 48.00 185 GLN A O 1
ATOM 1371 N N . ALA A 1 186 ? 3.047 12.983 52.370 1.00 49.16 186 ALA A N 1
ATOM 1372 C CA . ALA A 1 186 ? 1.817 12.182 52.338 1.00 49.16 186 ALA A CA 1
ATOM 1373 C C . ALA A 1 186 ? 0.496 12.982 52.346 1.00 49.16 186 ALA A C 1
ATOM 1375 O O . ALA A 1 186 ? -0.530 12.413 52.002 1.00 49.16 186 ALA A O 1
ATOM 1376 N N . GLU A 1 187 ? 0.486 14.282 52.659 1.00 52.25 187 GLU A N 1
ATOM 1377 C CA . GLU A 1 187 ? -0.779 15.036 52.815 1.00 52.25 187 GLU A CA 1
ATOM 1378 C C . GLU A 1 187 ? -1.130 15.998 51.665 1.00 52.25 187 GLU A C 1
ATOM 1380 O O . GLU A 1 187 ? -2.177 16.633 51.699 1.00 52.25 187 GLU A O 1
ATOM 1385 N N . ARG A 1 188 ? -0.304 16.108 50.611 1.00 51.53 188 ARG A N 1
ATOM 1386 C CA . ARG A 1 188 ? -0.573 17.019 49.471 1.00 51.53 188 ARG A CA 1
ATOM 1387 C C . ARG A 1 188 ? -0.957 16.343 48.154 1.00 51.53 188 ARG A C 1
ATOM 1389 O O . ARG A 1 188 ? -1.229 17.046 47.186 1.00 51.53 188 ARG A O 1
ATOM 1396 N N . LYS A 1 189 ? -0.959 15.008 48.095 1.00 52.75 189 LYS A N 1
ATOM 1397 C CA . LYS A 1 189 ? -1.173 14.255 46.845 1.00 52.75 189 LYS A CA 1
ATOM 1398 C C . LYS A 1 189 ? -2.638 13.875 46.597 1.00 52.75 189 LYS A C 1
ATOM 1400 O O . LYS A 1 189 ? -3.029 13.679 45.453 1.00 52.75 189 LYS A O 1
ATOM 1405 N N . GLU A 1 190 ? -3.463 13.844 47.643 1.00 54.09 190 GLU A N 1
ATOM 1406 C CA . GLU A 1 190 ? -4.864 13.409 47.536 1.00 54.09 190 GLU A CA 1
ATOM 1407 C C . GLU A 1 190 ? -5.785 14.484 46.918 1.00 54.09 190 GLU A C 1
ATOM 1409 O O . GLU A 1 190 ? -6.787 14.163 46.285 1.00 54.09 190 GLU A O 1
ATOM 1414 N N . GLU A 1 191 ? -5.410 15.767 46.995 1.00 55.75 191 GLU A N 1
ATOM 1415 C CA . GLU A 1 191 ? -6.193 16.871 46.415 1.00 55.75 191 GLU A CA 1
ATOM 1416 C C . GLU A 1 191 ? -6.042 16.996 44.883 1.00 55.75 191 GLU A C 1
ATOM 1418 O O . GLU A 1 191 ? -6.967 17.437 44.198 1.00 55.75 191 GLU A O 1
ATOM 1423 N N . THR A 1 192 ? -4.908 16.575 44.309 1.00 58.41 192 THR A N 1
ATOM 1424 C CA . THR A 1 192 ? -4.662 16.651 42.855 1.00 58.41 192 THR A CA 1
ATOM 1425 C C . THR A 1 192 ? -5.309 15.513 42.067 1.00 58.41 192 THR A C 1
ATOM 1427 O O . THR A 1 192 ? -5.767 15.740 40.944 1.00 58.41 192 THR A O 1
ATOM 1430 N N . ASP A 1 193 ? -5.422 14.317 42.648 1.00 60.09 193 ASP A N 1
ATOM 1431 C CA . ASP A 1 193 ? -5.964 13.145 41.946 1.00 60.09 193 ASP A CA 1
ATOM 1432 C C . ASP A 1 193 ? -7.486 13.240 41.736 1.00 60.09 193 ASP A C 1
ATOM 1434 O O . ASP A 1 193 ? -8.008 12.832 40.693 1.00 60.09 193 ASP A O 1
ATOM 1438 N N . ILE A 1 194 ? -8.200 13.887 42.665 1.00 62.47 194 ILE A N 1
ATOM 1439 C CA . ILE A 1 194 ? -9.643 14.159 42.542 1.00 62.47 194 ILE A CA 1
ATOM 1440 C C . ILE A 1 194 ? -9.920 15.137 41.384 1.00 62.47 194 ILE A C 1
ATOM 1442 O O . ILE A 1 194 ? -10.922 15.003 40.675 1.00 62.47 194 ILE A O 1
ATOM 1446 N N . SER A 1 195 ? -9.008 16.083 41.132 1.00 75.88 195 SER A N 1
ATOM 1447 C CA . SER A 1 195 ? -9.150 17.081 40.064 1.00 75.88 195 SER A CA 1
ATOM 1448 C C . SER A 1 195 ? -9.018 16.466 38.664 1.00 75.88 195 SER A C 1
ATOM 1450 O O . SER A 1 195 ? -9.792 16.796 37.763 1.00 75.88 195 SER A O 1
ATOM 1452 N N . ILE A 1 196 ? -8.097 15.512 38.481 1.00 77.94 196 ILE A N 1
ATOM 1453 C CA . ILE A 1 196 ? -7.856 14.870 37.178 1.00 77.94 196 ILE A CA 1
ATOM 1454 C C . ILE A 1 196 ? -9.021 13.954 36.795 1.00 77.94 196 ILE A C 1
ATOM 1456 O O . ILE A 1 196 ? -9.510 14.028 35.666 1.00 77.94 196 ILE A O 1
ATOM 1460 N N . ALA A 1 197 ? -9.500 13.122 37.726 1.00 76.69 197 ALA A N 1
ATOM 1461 C CA . ALA A 1 197 ? -10.622 12.220 37.467 1.00 76.69 197 ALA A CA 1
ATOM 1462 C C . ALA A 1 197 ? -11.893 12.991 37.063 1.00 76.69 197 ALA A C 1
ATOM 1464 O O . ALA A 1 197 ? -12.568 12.620 36.099 1.00 76.69 197 ALA A O 1
ATOM 1465 N N . TYR A 1 198 ? -12.170 14.110 37.740 1.00 85.38 198 TYR A N 1
ATOM 1466 C CA . TYR A 1 198 ? -13.286 14.992 37.403 1.00 85.38 198 TYR A CA 1
ATOM 1467 C C . TYR A 1 198 ? -13.138 15.620 36.006 1.00 85.38 198 TYR A C 1
ATOM 1469 O O . TYR A 1 198 ? -14.094 15.646 35.231 1.00 85.38 198 TYR A O 1
ATOM 1477 N N . LEU A 1 199 ? -11.933 16.079 35.648 1.00 80.31 199 LEU A N 1
ATOM 1478 C CA . LEU A 1 199 ? -11.638 16.644 34.326 1.00 80.31 199 LEU A CA 1
ATOM 1479 C C . LEU A 1 199 ? -11.845 15.626 33.196 1.00 80.31 199 LEU A C 1
ATOM 1481 O O . LEU A 1 199 ? -12.403 15.968 32.152 1.00 80.31 199 LEU A O 1
ATOM 1485 N N . VAL A 1 200 ? -11.425 14.375 33.405 1.00 81.56 200 VAL A N 1
ATOM 1486 C CA . VAL A 1 200 ? -11.579 13.295 32.419 1.00 81.56 200 VAL A CA 1
ATOM 1487 C C . VAL A 1 200 ? -13.053 12.966 32.181 1.00 81.56 200 VAL A C 1
ATOM 1489 O O . VAL A 1 200 ? -13.474 12.891 31.023 1.00 81.56 200 VAL A O 1
ATOM 1492 N N . GLU A 1 201 ? -13.854 12.820 33.239 1.00 83.31 201 GLU A N 1
ATOM 1493 C CA . GLU A 1 201 ? -15.291 12.554 33.088 1.00 83.31 201 GLU A CA 1
ATO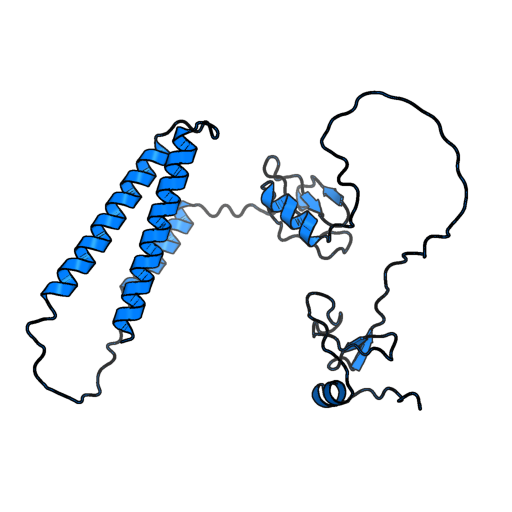M 1494 C C . GLU A 1 201 ? -16.035 13.752 32.470 1.00 83.31 201 GLU A C 1
ATOM 1496 O O . GLU A 1 201 ? -16.820 13.566 31.540 1.00 83.31 201 GLU A O 1
ATOM 1501 N N . ALA A 1 202 ? -15.703 14.992 32.848 1.00 82.62 202 ALA A N 1
ATOM 1502 C CA . ALA A 1 202 ? -16.293 16.185 32.232 1.00 82.62 202 ALA A CA 1
ATOM 1503 C C . ALA A 1 202 ? -15.999 16.290 30.719 1.00 82.62 202 ALA A C 1
ATOM 1505 O O . ALA A 1 202 ? -16.861 16.690 29.928 1.00 82.62 202 ALA A O 1
ATOM 1506 N N . LEU A 1 203 ? -14.789 15.914 30.286 1.00 79.62 203 LEU A N 1
ATOM 1507 C CA . LEU A 1 203 ? -14.418 15.881 28.866 1.00 79.62 203 LEU A CA 1
ATOM 1508 C C . LEU A 1 203 ? -15.161 14.781 28.102 1.00 79.62 203 LEU A C 1
ATOM 1510 O O . LEU A 1 203 ? -15.617 15.003 26.977 1.00 79.62 203 LEU A O 1
ATOM 1514 N N . LYS A 1 204 ? -15.311 13.608 28.717 1.00 82.56 204 LYS A N 1
ATOM 1515 C CA . LYS A 1 204 ? -16.046 12.475 28.154 1.00 82.56 204 LYS A CA 1
ATOM 1516 C C . LYS A 1 204 ? -17.523 12.809 27.950 1.00 82.56 204 LYS A C 1
ATOM 1518 O O . LYS A 1 204 ? -18.032 12.606 26.847 1.00 82.56 204 LYS A O 1
ATOM 1523 N N . ASP A 1 205 ? -18.177 13.410 28.940 1.00 85.12 205 ASP A N 1
ATOM 1524 C CA . ASP A 1 205 ? -19.569 13.859 28.825 1.00 85.12 205 ASP A CA 1
ATOM 1525 C C . ASP A 1 205 ? -19.745 14.890 27.705 1.00 85.12 205 ASP A C 1
ATOM 1527 O O . ASP A 1 205 ? -20.693 14.822 26.913 1.00 85.12 205 ASP A O 1
ATOM 1531 N N . ARG A 1 206 ? -18.785 15.813 27.566 1.00 83.25 206 ARG A N 1
ATOM 1532 C CA . ARG A 1 206 ? -18.795 16.813 26.493 1.00 83.25 206 ARG A CA 1
ATOM 1533 C C . ARG A 1 206 ? -18.651 16.180 25.107 1.00 83.25 206 ARG A C 1
ATOM 1535 O O . ARG A 1 206 ? -19.373 16.577 24.192 1.00 83.25 206 ARG A O 1
ATOM 1542 N N . LEU A 1 207 ? -17.779 15.181 24.944 1.00 79.12 207 LEU A N 1
ATOM 1543 C CA . LEU A 1 207 ? -17.637 14.434 23.688 1.00 79.12 207 LEU A CA 1
ATOM 1544 C C . LEU A 1 207 ? -18.903 13.645 23.339 1.00 79.12 207 LEU A C 1
ATOM 1546 O O . LEU A 1 207 ? -19.343 13.677 22.190 1.00 79.12 207 LEU A O 1
ATOM 1550 N N . VAL A 1 208 ? -19.518 12.978 24.320 1.00 84.25 208 VAL A N 1
ATOM 1551 C CA . VAL A 1 208 ? -20.777 12.243 24.126 1.00 84.25 208 VAL A CA 1
ATOM 1552 C C . VAL A 1 208 ? -21.895 13.193 23.693 1.00 84.25 208 VAL A C 1
ATOM 1554 O O . VAL A 1 208 ? -22.642 12.885 22.763 1.00 84.25 208 VAL A O 1
ATOM 1557 N N . CYS A 1 209 ? -21.991 14.367 24.321 1.00 84.50 209 CYS A N 1
ATOM 1558 C CA . CYS A 1 209 ? -22.968 15.390 23.959 1.00 84.50 209 CYS A CA 1
ATOM 1559 C C . CYS A 1 209 ? -22.771 15.885 22.514 1.00 84.50 209 CYS A C 1
ATOM 1561 O O . CYS A 1 209 ? -23.724 15.901 21.734 1.00 84.50 209 CYS A O 1
ATOM 1563 N N . LEU A 1 210 ? -21.532 16.206 22.120 1.00 79.19 210 LEU A N 1
ATOM 1564 C CA . LEU A 1 210 ? -21.212 16.627 20.749 1.00 79.19 210 LEU A CA 1
ATOM 1565 C C . LEU A 1 210 ? -21.494 15.523 19.718 1.00 79.19 210 LEU A C 1
ATOM 1567 O O . LEU A 1 210 ? -22.015 15.808 18.641 1.00 79.19 210 LEU A O 1
ATOM 1571 N N . GLY A 1 211 ? -21.207 14.264 20.056 1.00 77.44 211 GLY A N 1
ATOM 1572 C CA . GLY A 1 211 ? -21.507 13.111 19.206 1.00 77.44 211 GLY A CA 1
ATOM 1573 C C . GLY A 1 211 ? -23.006 12.939 18.953 1.00 77.44 211 GLY A C 1
ATOM 1574 O O . GLY A 1 211 ? -23.417 12.774 17.806 1.00 77.44 211 GLY A O 1
ATOM 1575 N N . LYS A 1 212 ? -23.839 13.060 19.997 1.00 84.06 212 LYS A N 1
ATOM 1576 C CA . LYS A 1 212 ? -25.308 13.026 19.861 1.00 84.06 212 LYS A CA 1
ATOM 1577 C C . LYS A 1 212 ? -25.825 14.171 18.993 1.00 84.06 212 LYS A C 1
ATOM 1579 O O . LYS A 1 212 ? -26.613 13.942 18.081 1.00 84.06 212 LYS A O 1
ATOM 1584 N N . GLN A 1 213 ? -25.312 15.384 19.205 1.00 81.19 213 GLN A N 1
ATOM 1585 C CA . GLN A 1 213 ? -25.678 16.545 18.391 1.00 81.19 213 GLN A CA 1
ATOM 1586 C C . GLN A 1 213 ? -25.312 16.380 16.910 1.00 81.19 213 GLN A C 1
ATOM 1588 O O . GLN A 1 213 ? -25.995 16.937 16.053 1.00 81.19 213 GLN A O 1
ATOM 1593 N N . LEU A 1 214 ? -24.239 15.654 16.592 1.00 79.25 214 LEU A N 1
ATOM 1594 C CA . LEU A 1 214 ? -23.872 15.341 15.209 1.00 79.25 214 LEU A CA 1
ATOM 1595 C C . LEU A 1 214 ? -24.750 14.238 14.610 1.00 79.25 214 LEU A C 1
ATOM 1597 O O . LEU A 1 214 ? -25.094 14.327 13.437 1.00 79.25 214 LEU A O 1
ATOM 1601 N N . ALA A 1 215 ? -25.136 13.236 15.402 1.00 79.19 215 ALA A N 1
ATOM 1602 C CA . ALA A 1 215 ? -25.978 12.129 14.951 1.00 79.19 215 ALA A CA 1
ATOM 1603 C C . ALA A 1 215 ? -27.437 12.545 14.677 1.00 79.19 215 ALA A C 1
ATOM 1605 O O . ALA A 1 215 ? -28.073 11.995 13.784 1.00 79.19 215 ALA A O 1
ATOM 1606 N N . GLU A 1 216 ? -27.963 13.513 15.430 1.00 83.56 216 GLU A N 1
ATOM 1607 C CA . GLU A 1 216 ? -29.348 13.994 15.301 1.00 83.56 216 GLU A CA 1
ATOM 1608 C C . GLU A 1 216 ? -29.518 15.099 14.241 1.00 83.56 216 GLU A C 1
ATOM 1610 O O . GLU A 1 216 ? -30.643 15.467 13.898 1.00 83.56 216 GLU A O 1
ATOM 1615 N N . ALA A 1 217 ? -28.422 15.654 13.713 1.00 76.38 217 ALA A N 1
ATOM 1616 C CA . ALA A 1 217 ? -28.489 16.707 12.707 1.00 76.38 217 ALA A CA 1
ATOM 1617 C C . ALA A 1 217 ? -28.821 16.126 11.315 1.00 76.38 217 ALA A C 1
ATOM 1619 O O . ALA A 1 217 ? -28.189 15.154 10.896 1.00 76.38 217 ALA A O 1
ATOM 1620 N N . PRO A 1 218 ? -29.753 16.733 10.554 1.00 74.25 218 PRO A N 1
ATOM 1621 C CA . PRO A 1 218 ? -29.986 16.363 9.163 1.00 74.25 218 PRO A CA 1
ATOM 1622 C C . PRO A 1 218 ? -28.682 16.495 8.372 1.00 74.25 218 PRO A C 1
ATOM 1624 O O . PRO A 1 218 ? -28.047 17.551 8.393 1.00 74.25 218 PRO A O 1
ATOM 1627 N N . LEU A 1 219 ? -28.281 15.419 7.693 1.00 63.28 219 LEU A N 1
ATOM 1628 C CA . LEU A 1 219 ? -27.037 15.318 6.926 1.00 63.28 219 LEU A CA 1
ATOM 1629 C C . LEU A 1 219 ? -27.128 16.100 5.607 1.00 63.28 219 LEU A C 1
ATOM 1631 O O . LEU A 1 219 ? -27.026 15.519 4.531 1.00 63.28 219 LEU A O 1
ATOM 1635 N N . ASP A 1 220 ? -27.328 17.413 5.685 1.00 74.50 220 ASP A N 1
ATOM 1636 C CA . ASP A 1 220 ? -27.081 18.305 4.557 1.00 74.50 220 ASP A CA 1
ATOM 1637 C C . ASP A 1 220 ? -25.693 18.948 4.738 1.00 74.50 220 ASP A C 1
ATOM 1639 O O . ASP A 1 220 ? -25.551 19.899 5.518 1.00 74.50 220 ASP A O 1
ATOM 1643 N N . PRO A 1 221 ? -24.642 18.396 4.097 1.00 62.28 221 PRO A N 1
ATOM 1644 C CA . PRO A 1 221 ? -23.233 18.622 4.436 1.00 62.28 221 PRO A CA 1
ATOM 1645 C C . PRO A 1 221 ? -22.734 20.066 4.255 1.00 62.28 221 PRO A C 1
ATOM 1647 O O . PRO A 1 221 ? -21.584 20.350 4.583 1.00 62.28 221 PRO A O 1
ATOM 1650 N N . PHE A 1 222 ? -23.578 20.985 3.777 1.00 69.31 222 PHE A N 1
ATOM 1651 C CA . PHE A 1 222 ? -23.212 22.374 3.488 1.00 69.31 222 PHE A CA 1
ATOM 1652 C C . PHE A 1 222 ? -23.930 23.418 4.341 1.00 69.31 222 PHE A C 1
ATOM 1654 O O . PHE A 1 222 ? -23.810 24.616 4.080 1.00 69.31 222 PHE A O 1
ATOM 1661 N N . THR A 1 223 ? -24.651 23.016 5.389 1.00 75.31 223 THR A N 1
ATOM 1662 C CA . THR A 1 223 ? -25.213 24.017 6.298 1.00 75.31 223 THR A CA 1
ATOM 1663 C C . THR A 1 223 ? -24.106 24.624 7.180 1.00 75.31 223 THR A C 1
ATOM 1665 O O . THR A 1 223 ? -23.307 23.889 7.772 1.00 75.31 223 THR A O 1
ATOM 1668 N N . PRO A 1 224 ? -24.047 25.962 7.340 1.00 80.19 224 PRO A N 1
ATOM 1669 C CA . PRO A 1 224 ? -23.025 26.631 8.158 1.00 80.19 224 PRO A CA 1
ATOM 1670 C C . PRO A 1 224 ? -23.025 26.155 9.623 1.00 80.19 224 PRO A C 1
ATOM 1672 O O . PRO A 1 224 ? -22.006 26.216 10.308 1.00 80.19 224 PRO A O 1
ATOM 1675 N N . ASN A 1 225 ? -24.154 25.608 10.088 1.00 79.81 225 ASN A N 1
ATOM 1676 C CA . ASN A 1 225 ? -24.296 25.002 11.409 1.00 79.81 225 ASN A CA 1
ATOM 1677 C C . ASN A 1 225 ? -23.435 23.732 11.561 1.00 79.81 225 ASN A C 1
ATOM 1679 O O . ASN A 1 225 ? -22.752 23.575 12.571 1.00 79.81 225 ASN A O 1
ATOM 1683 N N . ILE A 1 226 ? -23.400 22.853 10.550 1.00 76.81 226 ILE A N 1
ATOM 1684 C CA . ILE A 1 226 ? -22.571 21.637 10.586 1.00 76.81 226 ILE A CA 1
ATOM 1685 C C . ILE A 1 226 ? -21.091 22.007 10.580 1.00 76.81 226 ILE A C 1
ATOM 1687 O O . ILE A 1 226 ? -20.328 21.465 11.377 1.00 76.81 226 ILE A O 1
ATOM 1691 N N . GLN A 1 227 ? -20.687 22.976 9.756 1.00 80.62 227 GLN A N 1
ATOM 1692 C CA . GLN A 1 227 ? -19.298 23.434 9.724 1.00 80.62 227 GLN A CA 1
ATOM 1693 C C . GLN A 1 227 ? -18.855 23.970 11.094 1.00 80.62 227 GLN A C 1
ATOM 1695 O O . GLN A 1 227 ? -17.802 23.576 11.593 1.00 80.62 227 GLN A O 1
ATOM 1700 N N . GLN A 1 228 ? -19.692 24.776 11.756 1.00 86.44 228 GLN A N 1
ATOM 1701 C CA . GLN A 1 228 ? -19.420 25.271 13.108 1.00 86.44 228 GLN A CA 1
ATOM 1702 C C . GLN A 1 228 ? -19.317 24.138 14.143 1.00 86.44 228 GLN A C 1
ATOM 1704 O O . GLN A 1 228 ? -18.424 24.163 14.993 1.00 86.44 228 GLN A O 1
ATOM 1709 N N . ARG A 1 229 ? -20.185 23.118 14.064 1.00 80.81 229 ARG A N 1
ATOM 1710 C CA . ARG A 1 229 ? -20.135 21.940 14.952 1.00 80.81 229 ARG A CA 1
ATOM 1711 C C . ARG A 1 229 ? -18.864 21.123 14.751 1.00 80.81 229 ARG A C 1
ATOM 1713 O O . ARG A 1 229 ? -18.225 20.750 15.731 1.00 80.81 229 ARG A O 1
ATOM 1720 N N . VAL A 1 230 ? -18.460 20.898 13.500 1.00 81.56 230 VAL A N 1
ATOM 1721 C CA . VAL A 1 230 ? -17.207 20.203 13.170 1.00 81.56 230 VAL A CA 1
ATOM 1722 C C . VAL A 1 230 ? -16.007 20.990 13.694 1.00 81.56 230 VAL A C 1
ATOM 1724 O O . VAL A 1 230 ? -15.139 20.410 14.340 1.00 81.56 230 VAL A O 1
ATOM 1727 N N . THR A 1 231 ? -15.970 22.313 13.508 1.00 83.19 231 THR A N 1
ATOM 1728 C CA . THR A 1 231 ? -14.907 23.159 14.074 1.00 83.19 231 THR A CA 1
ATOM 1729 C C . THR A 1 231 ? -14.870 23.083 15.602 1.00 83.19 231 THR A C 1
ATOM 1731 O O . THR A 1 231 ? -13.789 22.961 16.178 1.00 83.19 231 THR A O 1
ATOM 1734 N N . SER A 1 232 ? -16.031 23.097 16.265 1.00 83.94 232 SER A N 1
ATOM 1735 C CA . SER A 1 232 ? -16.118 22.971 17.724 1.00 83.94 232 SER A CA 1
ATOM 1736 C C . SER A 1 232 ? -15.606 21.614 18.220 1.00 83.94 232 SER A C 1
ATOM 1738 O O . SER A 1 232 ? -14.843 21.569 19.186 1.00 83.94 232 SER A O 1
ATOM 1740 N N . LEU A 1 233 ? -15.939 20.523 17.522 1.00 82.25 233 LEU A N 1
ATOM 1741 C CA . LEU A 1 233 ? -15.436 19.185 17.832 1.00 82.25 233 LEU A CA 1
ATOM 1742 C C . LEU A 1 233 ? -13.915 19.093 17.655 1.00 82.25 233 LEU A C 1
ATOM 1744 O O . LEU A 1 233 ? -13.225 18.597 18.542 1.00 82.25 233 LEU A O 1
ATOM 1748 N N . VAL A 1 234 ? -13.382 19.603 16.541 1.00 84.81 234 VAL A N 1
ATOM 1749 C CA . VAL A 1 234 ? -11.934 19.605 16.275 1.00 84.81 234 VAL A CA 1
ATOM 1750 C C . VAL A 1 234 ? -11.179 20.405 17.340 1.00 84.81 234 VAL A C 1
ATOM 1752 O O . VAL A 1 234 ? -10.123 19.964 17.790 1.00 84.81 234 VAL A O 1
ATOM 1755 N N . SER A 1 235 ? -11.723 21.546 17.778 1.00 85.06 235 SER A N 1
ATOM 1756 C CA . SER A 1 235 ? -11.146 22.323 18.883 1.00 85.06 235 SER A CA 1
ATOM 1757 C C . SER A 1 235 ? -11.128 21.516 20.180 1.00 85.06 235 SER A C 1
ATOM 1759 O O . SER A 1 235 ? -10.075 21.385 20.789 1.00 85.06 235 SER A O 1
ATOM 1761 N N . ALA A 1 236 ? -12.250 20.891 20.554 1.00 83.00 236 ALA A N 1
ATOM 1762 C CA . ALA A 1 236 ? -12.328 20.082 21.769 1.00 83.00 236 ALA A CA 1
ATOM 1763 C C . ALA A 1 236 ? -11.348 18.894 21.743 1.00 83.00 236 ALA A C 1
ATOM 1765 O O . ALA A 1 236 ? -10.710 18.591 22.747 1.00 83.00 236 ALA A O 1
ATOM 1766 N N . MET A 1 237 ? -11.178 18.239 20.590 1.00 80.12 237 MET A N 1
ATOM 1767 C CA . MET A 1 237 ? -10.189 17.167 20.432 1.00 80.12 237 MET A CA 1
ATOM 1768 C C . MET A 1 237 ? -8.751 17.666 20.605 1.00 80.12 237 MET A C 1
ATOM 1770 O O . MET A 1 237 ? -7.927 16.945 21.168 1.00 80.12 237 MET A O 1
ATOM 1774 N N . ARG A 1 238 ? -8.442 18.884 20.141 1.00 84.56 238 ARG A N 1
ATOM 1775 C CA . ARG A 1 238 ? -7.128 19.507 20.341 1.00 84.56 238 ARG A CA 1
ATOM 1776 C C . ARG A 1 238 ? -6.882 19.811 21.816 1.00 84.56 238 ARG A C 1
ATOM 1778 O O . ARG A 1 238 ? -5.852 19.397 22.335 1.00 84.56 238 ARG A O 1
ATOM 1785 N N . ASP A 1 239 ? -7.859 20.410 22.493 1.00 82.75 239 ASP A N 1
ATOM 1786 C CA . ASP A 1 239 ? -7.775 20.718 23.925 1.00 82.75 239 ASP A CA 1
ATOM 1787 C C . ASP A 1 239 ? -7.504 19.446 24.755 1.00 82.75 239 ASP A C 1
ATOM 1789 O O . ASP A 1 239 ? -6.688 19.453 25.675 1.00 82.75 239 ASP A O 1
ATOM 1793 N N . ILE A 1 240 ? -8.124 18.317 24.386 1.00 80.88 240 ILE A N 1
ATOM 1794 C CA . ILE A 1 240 ? -7.885 17.009 25.021 1.00 80.88 240 ILE A CA 1
ATOM 1795 C C . ILE A 1 240 ? -6.450 16.518 24.790 1.00 80.88 240 ILE A C 1
ATOM 1797 O O . ILE A 1 240 ? -5.820 15.988 25.708 1.00 80.88 240 ILE A O 1
ATOM 1801 N N . GLN A 1 241 ? -5.922 16.659 23.572 1.00 81.12 241 GLN A N 1
ATOM 1802 C CA . GLN A 1 241 ? -4.547 16.253 23.269 1.00 81.12 241 GLN A CA 1
ATOM 1803 C C . GLN A 1 241 ? -3.519 17.106 24.015 1.00 81.12 241 GLN A C 1
ATOM 1805 O O . GLN A 1 241 ? -2.523 16.564 24.498 1.00 81.12 241 GLN A O 1
ATOM 1810 N N . ASP A 1 242 ? -3.775 18.405 24.153 1.00 85.56 242 ASP A N 1
ATOM 1811 C CA . ASP A 1 242 ? -2.911 19.3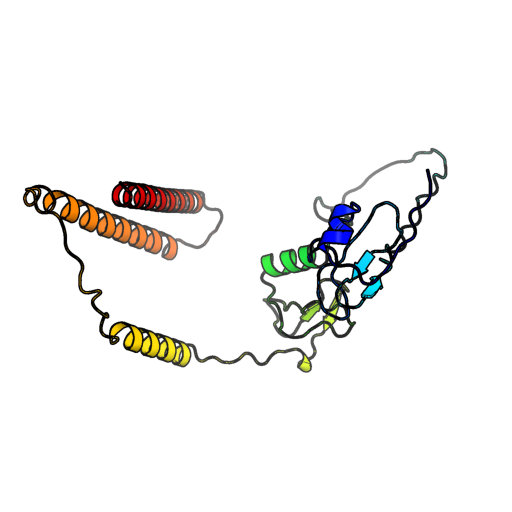19 24.897 1.00 85.56 242 ASP A CA 1
ATOM 1812 C C . ASP A 1 242 ? -2.971 19.039 26.406 1.00 85.56 242 ASP A C 1
ATOM 1814 O O . ASP A 1 242 ? -1.926 18.931 27.047 1.00 85.56 242 ASP A O 1
ATOM 1818 N N . ALA A 1 243 ? -4.160 18.786 26.965 1.00 81.56 243 ALA A N 1
ATOM 1819 C CA . ALA A 1 243 ? -4.308 18.349 28.356 1.00 81.56 243 ALA A CA 1
ATOM 1820 C C . ALA A 1 243 ? -3.557 17.037 28.631 1.00 81.56 243 ALA A C 1
ATOM 1822 O O . ALA A 1 243 ? -2.825 16.925 29.614 1.00 81.56 243 ALA A O 1
ATOM 1823 N N . ARG A 1 244 ? -3.668 16.057 27.725 1.00 83.88 244 ARG A N 1
ATOM 1824 C CA . ARG A 1 244 ? -2.916 14.799 27.818 1.00 83.88 244 ARG A CA 1
ATOM 1825 C C . ARG A 1 244 ? -1.406 15.039 27.796 1.00 83.88 244 ARG A C 1
ATOM 1827 O O . ARG A 1 244 ? -0.690 14.385 28.548 1.00 83.88 244 ARG A O 1
ATOM 1834 N N . ARG A 1 245 ? -0.920 15.949 26.946 1.00 88.75 245 ARG A N 1
ATOM 1835 C CA . ARG A 1 245 ? 0.505 16.302 26.883 1.00 88.75 245 ARG A CA 1
ATOM 1836 C C . ARG A 1 245 ? 0.986 16.902 28.203 1.00 88.75 245 ARG A C 1
ATOM 1838 O O . ARG A 1 245 ? 1.976 16.414 28.733 1.00 88.75 245 ARG A O 1
ATOM 1845 N N . MET A 1 246 ? 0.261 17.878 28.753 1.00 83.50 246 MET A N 1
ATOM 1846 C CA . MET A 1 246 ? 0.608 18.503 30.037 1.00 83.50 246 MET A CA 1
ATOM 1847 C C . MET A 1 246 ? 0.659 17.480 31.179 1.00 83.50 246 MET A C 1
ATOM 1849 O O . MET A 1 246 ? 1.578 17.513 31.993 1.00 83.50 246 MET A O 1
ATOM 1853 N N . LEU A 1 247 ? -0.281 16.528 31.215 1.00 82.75 247 LEU A N 1
ATOM 1854 C CA . LEU A 1 247 ? -0.263 15.448 32.206 1.00 82.75 247 LEU A CA 1
ATOM 1855 C C . LEU A 1 247 ? 0.973 14.549 32.054 1.00 82.75 247 LEU A C 1
ATOM 1857 O O . LEU A 1 247 ? 1.627 14.241 33.047 1.00 82.75 247 LEU A O 1
ATOM 1861 N N . LEU A 1 248 ? 1.334 14.166 30.826 1.00 83.31 248 LEU A N 1
ATOM 1862 C CA . LEU A 1 248 ? 2.537 13.364 30.577 1.00 83.31 248 LEU A CA 1
ATOM 1863 C C . LEU A 1 248 ? 3.830 14.107 30.948 1.00 83.31 248 LEU A C 1
ATOM 1865 O O . LEU A 1 248 ? 4.735 13.488 31.498 1.00 83.31 248 LEU A O 1
ATOM 1869 N N . GLU A 1 249 ? 3.908 15.414 30.691 1.00 88.00 249 GLU A N 1
ATOM 1870 C CA . GLU A 1 249 ? 5.046 16.254 31.097 1.00 88.00 249 GLU A CA 1
ATOM 1871 C C . GLU A 1 249 ? 5.151 16.365 32.626 1.00 88.00 249 GLU A C 1
ATOM 1873 O O . GLU A 1 249 ? 6.249 16.274 33.176 1.00 88.00 249 GLU A O 1
ATOM 1878 N N . SER A 1 250 ? 4.013 16.480 33.323 1.00 80.38 250 SER A N 1
ATOM 1879 C CA . SER A 1 250 ? 3.976 16.519 34.790 1.00 80.38 250 SER A CA 1
ATOM 1880 C C . SER A 1 250 ? 4.382 15.200 35.452 1.00 80.38 250 SER A C 1
ATOM 1882 O O . SER A 1 250 ? 4.977 15.225 36.520 1.00 80.38 250 SER A O 1
ATOM 1884 N N . LEU A 1 251 ? 4.106 14.055 34.815 1.00 78.56 251 LEU A N 1
ATOM 1885 C CA . LEU A 1 251 ? 4.518 12.733 35.304 1.00 78.56 251 LEU A CA 1
ATOM 1886 C C . LEU A 1 251 ? 6.002 12.432 35.056 1.00 78.56 251 LEU A C 1
ATOM 1888 O O . LEU A 1 251 ? 6.557 11.544 35.697 1.00 78.56 251 LEU A O 1
ATOM 1892 N N . ALA A 1 252 ? 6.624 13.119 34.096 1.00 83.19 252 ALA A N 1
ATOM 1893 C CA . ALA A 1 252 ? 8.036 12.951 33.766 1.00 83.19 252 ALA A CA 1
ATOM 1894 C C . ALA A 1 252 ? 8.977 13.807 34.638 1.00 83.19 252 ALA A C 1
ATOM 1896 O O . ALA A 1 252 ? 10.191 13.608 34.568 1.00 83.19 252 ALA A O 1
ATOM 1897 N N . SER A 1 253 ? 8.429 14.760 35.403 1.00 78.50 253 SER A N 1
ATOM 1898 C CA . SER A 1 253 ? 9.163 15.675 36.294 1.00 78.50 253 SER A CA 1
ATOM 1899 C C . SER A 1 253 ? 9.166 15.173 37.733 1.00 78.50 253 SER A C 1
ATOM 1901 O O . SER A 1 253 ? 10.198 15.379 38.407 1.00 78.50 253 SER A O 1
#

InterPro domains:
  IPR009563 ZNRD2-like, N-terminal domain [PF06677] (96-136)
  IPR051888 UPF0148 domain-containing protein [PTHR16537] (83-138)

Secondary structure (DSSP, 8-state):
---PPP-SS--HHHHHHTT-EEPPTTT-B-TTT-PBPEE-TT-SSEEETTTTEEE-------PPP----------------SSS--------HHHHHHHHHHTT-EEEEEEPTTS---EEEEPSS-TT-EEETTT--EE--GGGS-------HHHHHHHHHHHHHHHHTS-------------S-TTSSHHHHHHHHHHHHHHHHHHHHHHHHHHSS---TT-HHHHHHHHHHHHHHHHHHHHHHHHHHHH--

Sequence (253 aa):
VGAMAFSPGKTVDCYLAEGWRVLPPTRAVCKTCGTALLWHKSYPFTYCVDCAEKVTLCEGTTSPPVDDAGATQRTSLLHESCDSKEAQRASSPSALLGSLLLRGYTMSALSCPRGCNIPLARKPSDHSVVLCASCGFQSSDAAFAEPQSRIDSEELAHQIAQKVKLIASQPSMKEDDSQGGVVDQAERKEETDISIAYLVEALKDRLVCLGKQLAEAPLDPFTPNIQQRVTSLVSAMRDIQDARRMLLESLAS

Radius of gyration: 30.66 Å; Cα contacts (8 Å, |Δi|>4): 188; chains: 1; bounding box: 72×47×92 Å

Organism: Giardia intestinalis (NCBI:txid5741)

Nearest PDB structures (foldseek):
  4fip-assembly1_E  TM=2.041E-01  e=2.224E+00  Saccharomyces cerevisiae S288C

Solvent-accessible surface area (backbone atoms only — not comparable to full-atom values): 16168 Å² total; per-residue (Å²): 134,83,82,80,78,90,72,84,83,60,56,70,67,59,43,44,75,73,64,34,40,80,41,55,64,92,81,42,50,35,91,86,79,61,46,55,24,35,38,38,95,93,49,95,43,30,36,28,67,91,76,63,40,79,44,67,75,78,74,74,90,70,77,78,84,78,91,76,83,82,91,84,89,84,86,85,90,82,92,80,77,100,78,85,78,88,74,74,72,84,63,52,45,65,56,44,41,50,53,40,44,78,71,52,28,44,80,43,95,53,59,36,91,86,71,72,78,39,55,20,34,22,40,70,92,41,67,47,37,36,32,27,55,73,81,66,49,70,47,64,50,68,90,71,39,69,78,75,76,79,68,48,66,66,60,54,50,50,54,50,51,52,52,52,51,54,60,74,66,52,78,79,78,76,87,78,82,85,89,87,86,91,78,95,70,83,87,72,57,70,70,56,55,58,54,52,57,51,52,52,52,55,50,50,55,52,52,54,51,54,49,50,57,59,70,73,46,81,90,57,94,79,42,72,65,58,57,52,51,52,52,52,51,54,50,54,55,48,54,51,52,52,52,52,48,54,53,54,55,62,73,74,106

pLDDT: mean 79.65, std 18.96, range [33.44, 98.19]

Foldseek 3Di:
DDQDDDDAQDDPVVVVVVVKDWDDLVVDADPPPRHTWIDDPSDQWIADNVVSDTHRPPPDDDDDDDDDDDDDDDDDDDDDDDDDPPDDPPQPLVNLVVVLVVVVWDWAPDADPVPPRATWTADPVQRQWTARSNPGDIGSDCVRNDPPPPPPPVVVVVVVVVVVVVVVPPPDPDPDDDDDDDDDDPPPPVVVVVVVVVVVVVLVVVLVVLVVVQVPDDPPPPDVVVVVSVVVNVVSVVVVVVVVVVVVVVVVD

Mean predicted aligned error: 19.61 Å